Protein AF-A0A2H0ITF8-F1 (afdb_monomer)

Solvent-accessible surface area (backbone atoms only — not comparable to full-atom values): 18476 Å² total; per-residue (Å²): 101,76,47,74,65,62,54,53,54,30,69,31,82,33,34,41,36,38,34,39,18,43,10,31,40,48,72,53,53,37,56,72,47,50,77,82,50,82,51,51,63,44,43,68,68,46,53,51,13,50,51,37,30,47,65,75,41,54,87,63,28,49,32,39,38,41,34,36,27,57,51,22,27,71,83,28,43,71,56,54,46,50,55,35,43,50,51,54,48,55,35,62,78,68,67,53,82,50,55,75,45,30,33,33,46,36,72,36,65,74,48,34,57,71,51,46,50,57,35,43,78,36,51,41,38,36,36,38,33,61,40,45,51,45,62,75,53,19,29,70,40,44,14,30,72,85,69,44,66,40,43,69,54,25,50,52,20,52,52,53,47,66,77,44,91,72,90,46,40,36,37,38,34,37,42,35,26,62,92,39,50,78,58,35,58,62,35,49,52,51,39,48,77,72,44,52,76,41,88,44,39,44,82,40,82,41,66,49,71,76,64,79,17,96,36,36,90,76,61,55,56,47,54,70,69,59,53,49,49,56,49,36,69,73,50,75,69,54,80,72,78,74,63,56,59,68,28,59,38,21,30,78,37,31,38,26,39,41,29,87,23,42,26,25,37,46,90,70,49,70,88,40,70,74,32,55,26,33,35,56,38,79,81,22,49,72,53,64,43,62,48,48,49,46,63,33,32,44,22,75,78,72,70,35,62,67,30,24,53,37,29,78,82,47,48,64,59,56,51,55,45,61,74,67,76,61,87,56,97,51,80,67,37,56,48,52,51,60,39,41,71,56,49,67,65,64,78,75,115

Radius of gyration: 20.84 Å; Cα contacts (8 Å, |Δi|>4): 630; chains: 1; bounding box: 47×58×51 Å

Sequence (349 aa):
MVTNQQIAQSFSNENLELIILPTEKCNFRCTYCYEDFSIGKMKEPIIRATEYLLQNRLKSLKSLSISWFGGEPLLALDIVLRINNFINNEISKNNYEIDFKSSMTTNGYFLNLENAIKLFEANVKSYQISLDGDKDFHNKTRIKANGTGTFDRIWNNLIQIRESEMDIEILLRLHINEDNYESCFDFIKKLKSELLFDSRFKLLIKAIGKYGGKNDHLINPLSKEEEQELANYIFEHKVQDENQNICYASKPNSFVIRADGNINKCTVALNNPINNIGKLVGSGSMEINTDLAKLWSLGFFNNDKDYLECPMSKIPELVKKADSQQAFGSMAGSVVKSSFVLLSKFVLS

pLDDT: mean 88.22, std 16.94, range [28.38, 98.88]

Foldseek 3Di:
DDDPVNLVQLPDLQEFAEEEEQAQDAQWDFLQDARPRPTGGFDPLLLLLQLLLLLVRQQSHQEYEYEYDHRACLVVLVSLLVSLVSNVCSCVVVVGNHHYAYEYEHCQLNLAPVSVVSCVVSRHAEYEHEAAADQVRRLVGTPGPVSGGRRVSNVVRLQNVQPDPRRHAYEYEHEDFPVCLVRRLVRLVVCVVRPVVDVSYHYDYDWRANLNHPNSVVGHTDDPVSVVVVVCSNVVNDDDPPPLDQDQLQRLNYWYQYSHFFIASDPRPPVPPLRRQFGRHSSSDTPGNVLSSCLLNVCSVVVPSVSRNPSPVCSVVLLVVLVVPDDDPDPVNVSSVVVVVVVVVVVPD

Nearest PDB structures (foldseek):
  5why-assembly2_B  TM=7.252E-01  e=3.649E-16  Acetivibrio thermocellus ATCC 27405
  5why-assembly1_A  TM=7.497E-01  e=4.308E-15  Acetivibrio thermocellus ATCC 27405
  5wgg-assembly1_A  TM=7.388E-01  e=1.241E-14  Acetivibrio thermocellus ATCC 27405
  4k37-assembly2_B  TM=7.271E-01  e=6.004E-13  Clostridium perfringens ATCC 13124
  5c55-assembly1_A  TM=3.602E-01  e=2.866E-04  Corynebacterium glutamicum ATCC 13032

Secondary structure (DSSP, 8-state):
---HHHHHHHH-TTEEEEEE-SBS--SB--TT------S-BPPHHHHHHHHHHHHHHHTT-SEEEEEE-SS-GGGGHHHHHHHHHHHHHHHHHHT---EEEEEEEE-STT--HHHHHHHHHTTEEEEEEEE-SSHHHHHHHS-BTTS---HHHHHHHHHHHHTS----EEEEEEEE-TTTHHHHHHHHHHHHHHTTTSTTEEEEEEEPP--S-TTGGG--PPPHHHHHHHHHHHHTT-------PPPGGGSTTEEEE-TTSEEES-SS-TT-GGGEEEEE-TTS-EEE-HHHHHHHHTHHHHT-HHHHH-HHHHHHHHHHHHHTT----SHHHHHHHHHHHHHTTTS--

Structure (mmCIF, N/CA/C/O backbone):
data_AF-A0A2H0ITF8-F1
#
_entry.id   AF-A0A2H0ITF8-F1
#
loop_
_atom_site.group_PDB
_atom_site.id
_atom_site.type_symbol
_atom_site.label_atom_id
_atom_site.label_alt_id
_atom_site.label_comp_id
_atom_site.label_asym_id
_atom_site.label_entity_id
_atom_site.label_seq_id
_atom_site.pdbx_PDB_ins_code
_atom_site.Cartn_x
_atom_site.Cartn_y
_atom_site.Cartn_z
_atom_site.occupancy
_atom_site.B_iso_or_equiv
_atom_site.auth_seq_id
_atom_site.auth_comp_id
_atom_site.auth_asym_id
_atom_site.auth_atom_id
_atom_site.pdbx_PDB_model_num
ATOM 1 N N . MET A 1 1 ? 13.298 14.948 12.647 1.00 55.34 1 MET A N 1
ATOM 2 C CA . MET A 1 1 ? 13.708 15.812 11.504 1.00 55.34 1 MET A CA 1
ATOM 3 C C . MET A 1 1 ? 14.024 14.934 10.304 1.00 55.34 1 MET A C 1
ATOM 5 O O . MET A 1 1 ? 14.650 13.900 10.502 1.00 55.34 1 MET A O 1
ATOM 9 N N . VAL A 1 2 ? 13.647 15.351 9.090 1.00 68.50 2 VAL A N 1
ATOM 10 C CA . VAL A 1 2 ? 14.091 14.692 7.849 1.00 68.50 2 VAL A CA 1
ATOM 11 C C . VAL A 1 2 ? 15.618 14.752 7.753 1.00 68.50 2 VAL A C 1
ATOM 13 O O . VAL A 1 2 ? 16.202 15.826 7.891 1.00 68.50 2 VAL A O 1
ATOM 16 N N . THR A 1 3 ? 16.274 13.617 7.529 1.00 77.81 3 THR A N 1
ATOM 17 C CA . THR A 1 3 ? 17.740 13.548 7.466 1.00 77.81 3 THR A CA 1
ATOM 18 C C . THR A 1 3 ? 18.258 13.769 6.043 1.00 77.81 3 THR A C 1
ATOM 20 O O . THR A 1 3 ? 17.603 13.415 5.060 1.00 77.81 3 THR A O 1
ATOM 23 N N . ASN A 1 4 ? 19.489 14.279 5.909 1.00 79.69 4 ASN A N 1
ATOM 24 C CA . ASN A 1 4 ? 20.171 14.373 4.607 1.00 79.69 4 ASN A CA 1
ATOM 25 C C . ASN A 1 4 ? 20.251 13.011 3.895 1.00 79.69 4 ASN A C 1
ATOM 27 O O . ASN A 1 4 ? 20.208 12.944 2.669 1.00 79.69 4 ASN A O 1
ATOM 31 N N . GLN A 1 5 ? 20.321 11.922 4.665 1.00 81.94 5 GLN A N 1
ATOM 32 C CA . GLN A 1 5 ? 20.289 10.561 4.143 1.00 81.94 5 GLN A CA 1
ATOM 33 C C . GLN A 1 5 ? 18.936 10.224 3.500 1.00 81.94 5 GLN A C 1
ATOM 35 O O . GLN A 1 5 ? 18.919 9.720 2.379 1.00 81.94 5 GLN A O 1
ATOM 40 N N . GLN A 1 6 ? 17.812 10.537 4.157 1.00 79.25 6 GLN A N 1
ATOM 41 C CA . GLN A 1 6 ? 16.471 10.323 3.593 1.00 79.25 6 GLN A CA 1
ATOM 42 C C . GLN A 1 6 ? 16.252 11.144 2.315 1.00 79.25 6 GLN A C 1
ATOM 44 O O . GLN A 1 6 ? 15.658 10.652 1.350 1.00 79.25 6 GLN A O 1
ATOM 49 N N . ILE A 1 7 ? 16.771 12.376 2.279 1.00 82.69 7 ILE A N 1
ATOM 50 C CA . ILE A 1 7 ? 16.744 13.215 1.076 1.00 82.69 7 ILE A CA 1
ATOM 51 C C . ILE A 1 7 ? 17.539 12.542 -0.045 1.00 82.69 7 ILE A C 1
ATOM 53 O O . ILE A 1 7 ? 16.973 12.257 -1.096 1.00 82.69 7 ILE A O 1
ATOM 57 N N . ALA A 1 8 ? 18.814 12.212 0.181 1.00 84.75 8 ALA A N 1
ATOM 58 C CA . ALA A 1 8 ? 19.665 11.587 -0.833 1.00 84.75 8 ALA A CA 1
ATOM 59 C C . ALA A 1 8 ? 19.067 10.276 -1.379 1.00 84.75 8 ALA A C 1
ATOM 61 O O . ALA A 1 8 ? 19.053 10.050 -2.589 1.00 84.75 8 ALA A O 1
ATOM 62 N N . GLN A 1 9 ? 18.499 9.441 -0.505 1.00 86.50 9 GLN A N 1
ATOM 63 C CA . GLN A 1 9 ? 17.835 8.197 -0.901 1.00 86.50 9 GLN A CA 1
ATOM 64 C C . GLN A 1 9 ? 16.618 8.420 -1.808 1.00 86.50 9 GLN A C 1
ATOM 66 O O . GLN A 1 9 ? 16.386 7.588 -2.683 1.00 86.50 9 GLN A O 1
ATOM 71 N N . SER A 1 10 ? 15.884 9.526 -1.640 1.00 88.81 10 SER A N 1
ATOM 72 C CA . SER A 1 10 ? 14.697 9.872 -2.445 1.00 88.81 10 SER A CA 1
ATOM 73 C C . SER A 1 10 ? 15.038 10.300 -3.882 1.00 88.81 10 SER A C 1
ATOM 75 O O . SER A 1 10 ? 14.185 10.246 -4.767 1.00 88.81 10 SER A O 1
ATOM 77 N N . PHE A 1 11 ? 16.284 10.720 -4.127 1.00 88.94 11 PHE A N 1
ATOM 78 C CA . PHE A 1 11 ? 16.794 11.083 -5.457 1.00 88.94 11 PHE A CA 1
ATOM 79 C C . PHE A 1 11 ? 17.659 9.986 -6.093 1.00 88.94 11 PHE A C 1
ATOM 81 O O . PHE A 1 11 ? 18.033 10.105 -7.260 1.00 88.94 11 PHE A O 1
ATOM 88 N N . SER A 1 12 ? 17.993 8.923 -5.355 1.00 92.12 12 SER A N 1
ATOM 89 C CA . SER A 1 12 ? 18.836 7.849 -5.877 1.00 92.12 12 SER A CA 1
ATOM 90 C C . SER A 1 12 ? 18.105 7.035 -6.942 1.00 92.12 12 SER A C 1
ATOM 92 O O . SER A 1 12 ? 17.012 6.522 -6.705 1.00 92.12 12 SER A O 1
ATOM 94 N N . ASN A 1 13 ? 18.756 6.849 -8.092 1.00 92.81 13 ASN A N 1
ATOM 95 C CA . ASN A 1 13 ? 18.275 5.968 -9.157 1.00 92.81 13 ASN A CA 1
ATOM 96 C C . ASN A 1 13 ? 18.485 4.470 -8.845 1.00 92.81 13 ASN A C 1
ATOM 98 O O . ASN A 1 13 ? 17.966 3.613 -9.560 1.00 92.81 13 ASN A O 1
ATOM 102 N N . GLU A 1 14 ? 19.234 4.161 -7.781 1.00 96.44 14 GLU A N 1
ATOM 103 C CA . GLU A 1 14 ? 19.441 2.800 -7.268 1.00 96.44 14 GLU A CA 1
ATOM 104 C C . GLU A 1 14 ? 18.294 2.347 -6.344 1.00 96.44 14 GLU A C 1
ATOM 106 O O . GLU A 1 14 ? 18.243 1.183 -5.955 1.00 96.44 14 GLU A O 1
ATOM 111 N N . ASN A 1 15 ? 17.374 3.252 -5.993 1.00 96.94 15 ASN A N 1
ATOM 112 C CA . ASN A 1 15 ? 16.204 2.969 -5.168 1.00 96.94 15 ASN A CA 1
ATOM 113 C C . ASN A 1 15 ? 14.940 3.222 -5.986 1.00 96.94 15 ASN A C 1
ATOM 115 O O . ASN A 1 15 ? 14.814 4.273 -6.619 1.00 96.94 15 ASN A O 1
ATOM 119 N N . LEU A 1 16 ? 13.992 2.291 -5.946 1.00 98.06 16 LEU A N 1
ATOM 120 C CA . LEU A 1 16 ? 12.702 2.444 -6.610 1.00 98.06 16 LEU A CA 1
ATOM 121 C C . LEU A 1 16 ? 11.570 2.031 -5.670 1.00 98.06 16 LEU A C 1
ATOM 123 O O . LEU A 1 16 ? 11.558 0.916 -5.152 1.00 98.06 16 LEU A O 1
ATOM 127 N N . GLU A 1 17 ? 10.603 2.925 -5.485 1.00 98.31 17 GLU A N 1
ATOM 128 C CA . GLU A 1 17 ? 9.354 2.638 -4.782 1.00 98.31 17 GLU A CA 1
ATOM 129 C C . GLU A 1 17 ? 8.213 2.621 -5.807 1.00 98.31 17 GLU A C 1
ATOM 131 O O . GLU A 1 17 ? 7.986 3.606 -6.510 1.00 98.31 17 GLU A O 1
ATOM 136 N N . LEU A 1 18 ? 7.483 1.512 -5.911 1.00 98.75 18 LEU A N 1
ATOM 137 C CA . LEU A 1 18 ? 6.282 1.425 -6.738 1.00 98.75 18 LEU A CA 1
ATOM 138 C C . LEU A 1 18 ? 5.085 1.074 -5.869 1.00 98.75 18 LEU A C 1
ATOM 140 O O . LEU A 1 18 ? 5.089 0.077 -5.152 1.00 98.75 18 LEU A O 1
ATOM 144 N N . ILE A 1 19 ? 4.027 1.861 -5.989 1.00 98.88 19 ILE A N 1
ATOM 145 C CA . ILE A 1 19 ? 2.703 1.508 -5.502 1.00 98.88 19 ILE A CA 1
ATOM 146 C C . ILE A 1 19 ? 1.907 1.005 -6.700 1.00 98.88 19 ILE A C 1
ATOM 148 O O . ILE A 1 19 ? 1.674 1.754 -7.644 1.00 98.88 19 ILE A O 1
ATOM 152 N N . ILE A 1 20 ? 1.494 -0.255 -6.694 1.00 98.88 20 ILE A N 1
ATOM 153 C CA . ILE A 1 20 ? 0.811 -0.865 -7.839 1.00 98.88 20 ILE A CA 1
ATOM 154 C C . ILE A 1 20 ? -0.644 -1.127 -7.464 1.00 98.88 20 ILE A C 1
ATOM 156 O O . ILE A 1 20 ? -0.926 -1.730 -6.427 1.00 98.88 20 ILE A O 1
ATOM 160 N N . LEU A 1 21 ? -1.566 -0.674 -8.317 1.00 98.69 21 LEU A N 1
ATOM 161 C CA . LEU A 1 21 ? -3.001 -0.917 -8.190 1.00 98.69 21 LEU A CA 1
ATOM 162 C C . LEU A 1 21 ? -3.367 -2.050 -9.164 1.00 98.69 21 LEU A C 1
ATOM 164 O O . LEU A 1 21 ? -3.660 -1.780 -10.329 1.00 98.69 21 LEU A O 1
ATOM 168 N N . PRO A 1 22 ? -3.346 -3.331 -8.742 1.00 98.69 22 PRO A N 1
ATOM 169 C CA . PRO A 1 22 ? -3.692 -4.450 -9.620 1.00 98.69 22 PRO A CA 1
ATOM 170 C C . PRO A 1 22 ? -5.186 -4.436 -9.980 1.00 98.69 22 PRO A C 1
ATOM 172 O O . PRO A 1 22 ? -5.613 -5.057 -10.953 1.00 98.69 22 PRO A O 1
ATOM 175 N N . THR A 1 23 ? -5.993 -3.714 -9.204 1.00 98.50 23 THR A N 1
ATOM 176 C CA . THR A 1 23 ? -7.391 -3.406 -9.478 1.00 98.50 23 THR A CA 1
ATOM 177 C C . THR A 1 23 ? -7.796 -2.150 -8.718 1.00 98.50 23 THR A C 1
ATOM 179 O O . THR A 1 23 ? -7.349 -1.919 -7.597 1.00 98.50 23 THR A O 1
ATOM 182 N N . GLU A 1 24 ? -8.692 -1.367 -9.307 1.00 97.56 24 GLU A N 1
ATOM 183 C CA . GLU A 1 24 ? -9.346 -0.234 -8.637 1.00 97.56 24 GLU A CA 1
ATOM 184 C C . GLU A 1 24 ? -10.804 -0.562 -8.272 1.00 97.56 24 GLU A C 1
ATOM 186 O O . GLU A 1 24 ? -11.588 0.296 -7.883 1.00 97.56 24 GLU A O 1
ATOM 191 N N . LYS A 1 25 ? -11.189 -1.843 -8.363 1.00 97.31 25 LYS A N 1
ATOM 192 C CA . LYS A 1 25 ? -12.438 -2.363 -7.792 1.00 97.31 25 LYS A CA 1
ATOM 193 C C . LYS A 1 25 ? -12.227 -2.789 -6.344 1.00 97.31 25 LYS A C 1
ATOM 195 O O . LYS A 1 25 ? -11.193 -3.356 -6.009 1.00 97.31 25 LYS A O 1
ATOM 200 N N . CYS A 1 26 ? -13.262 -2.605 -5.527 1.00 97.12 26 CYS A N 1
ATOM 201 C CA . CYS A 1 26 ? -13.321 -3.067 -4.143 1.00 97.12 26 CYS A CA 1
ATOM 202 C C . CYS A 1 26 ? -14.617 -3.851 -3.880 1.00 97.12 26 CYS A C 1
ATOM 204 O O . CYS A 1 26 ? -15.678 -3.543 -4.440 1.00 97.12 26 CYS A O 1
ATOM 206 N N . ASN A 1 27 ? -14.549 -4.843 -2.990 1.00 96.19 27 ASN A N 1
ATOM 207 C CA . ASN A 1 27 ? -15.707 -5.569 -2.461 1.00 96.19 27 ASN A CA 1
ATOM 208 C C . ASN A 1 27 ? -16.465 -4.766 -1.387 1.00 96.19 27 ASN A C 1
ATOM 210 O O . ASN A 1 27 ? -17.596 -5.125 -1.046 1.00 96.19 27 ASN A O 1
ATOM 214 N N . PHE A 1 28 ? -15.867 -3.694 -0.860 1.00 96.62 28 PHE A N 1
ATOM 215 C CA . PHE A 1 28 ? -16.469 -2.805 0.134 1.00 96.62 28 PHE A CA 1
ATOM 216 C C . PHE A 1 28 ? -17.045 -1.538 -0.507 1.00 96.62 28 PHE A C 1
ATOM 218 O O . PHE A 1 28 ? -16.716 -1.174 -1.637 1.00 96.62 28 PHE A O 1
ATOM 225 N N . ARG A 1 29 ? -17.931 -0.864 0.224 1.00 94.69 29 ARG A N 1
ATOM 226 C CA . ARG A 1 29 ? -18.454 0.476 -0.060 1.00 94.69 29 ARG A CA 1
ATOM 227 C C . ARG A 1 29 ? -18.373 1.304 1.216 1.00 94.69 29 ARG A C 1
ATOM 229 O O . ARG A 1 29 ? -19.400 1.716 1.748 1.00 94.69 29 ARG A O 1
ATOM 236 N N . CYS A 1 30 ? -17.149 1.483 1.723 1.00 94.44 30 CYS A N 1
ATOM 237 C CA . CYS A 1 30 ? -16.952 2.201 2.975 1.00 94.44 30 CYS A CA 1
ATOM 238 C C . CYS A 1 30 ? -17.551 3.608 2.889 1.00 94.44 30 CYS A C 1
ATOM 240 O O . CYS A 1 30 ? -17.449 4.265 1.849 1.00 94.44 30 CYS A O 1
ATOM 242 N N . THR A 1 31 ? -18.159 4.070 3.976 1.00 92.19 31 THR A N 1
ATOM 243 C CA . THR A 1 31 ? -18.918 5.324 3.998 1.00 92.19 31 THR A CA 1
ATOM 244 C C . THR A 1 31 ? -18.045 6.537 3.703 1.00 92.19 31 THR A C 1
ATOM 246 O O . THR A 1 31 ? -18.534 7.451 3.059 1.00 92.19 31 THR A O 1
ATOM 249 N N . TYR A 1 32 ? -16.763 6.515 4.067 1.00 90.31 32 TYR A N 1
ATOM 250 C CA . TYR A 1 32 ? -15.781 7.585 3.832 1.00 90.31 32 TYR A CA 1
ATOM 251 C C . TYR A 1 32 ? -14.822 7.315 2.657 1.00 90.31 32 TYR A C 1
ATOM 253 O O . TYR A 1 32 ? -13.803 7.989 2.516 1.00 90.31 32 TYR A O 1
ATOM 261 N N . CYS A 1 33 ? -15.066 6.289 1.834 1.00 91.12 33 CYS A N 1
ATOM 262 C CA . CYS A 1 33 ? -14.151 5.966 0.738 1.00 91.12 33 CYS A CA 1
ATOM 263 C C . CYS A 1 33 ? -14.152 7.076 -0.328 1.00 91.12 33 CYS A C 1
ATOM 265 O O . CYS A 1 33 ? -15.217 7.516 -0.767 1.00 91.12 33 CYS A O 1
ATOM 267 N N . TYR A 1 34 ? -12.960 7.494 -0.759 1.00 89.75 34 TYR A N 1
ATOM 268 C CA . TYR A 1 34 ? -12.783 8.493 -1.817 1.00 89.75 34 TYR A CA 1
ATOM 269 C C . TYR A 1 34 ? -12.686 7.881 -3.222 1.00 89.75 34 TYR A C 1
ATOM 271 O O . TYR A 1 34 ? -12.828 8.598 -4.208 1.00 89.75 34 TYR A O 1
ATOM 279 N N . GLU A 1 35 ? -12.450 6.572 -3.338 1.00 89.94 35 GLU A N 1
ATOM 280 C CA . GLU A 1 35 ? -12.367 5.898 -4.634 1.00 89.94 35 GLU A CA 1
ATOM 281 C C . GLU A 1 35 ? -13.754 5.773 -5.282 1.00 89.94 35 GLU A C 1
ATOM 283 O O . GLU A 1 35 ? -14.740 5.409 -4.637 1.00 89.94 35 GLU A O 1
ATOM 288 N N . ASP A 1 36 ? -13.829 6.045 -6.585 1.00 88.25 36 ASP A N 1
ATOM 289 C CA . ASP A 1 36 ? -15.068 5.934 -7.369 1.00 88.25 36 ASP A CA 1
ATOM 290 C C . ASP A 1 36 ? -15.269 4.549 -8.005 1.00 88.25 36 ASP A C 1
ATOM 292 O O . ASP A 1 36 ? -16.339 4.246 -8.541 1.00 88.25 36 ASP A O 1
ATOM 296 N N . PHE A 1 37 ? -14.252 3.688 -7.916 1.00 91.00 37 PHE A N 1
ATOM 297 C CA . PHE A 1 37 ? -14.214 2.348 -8.494 1.00 91.00 37 PHE A CA 1
ATOM 298 C C . PHE A 1 37 ? -14.480 2.321 -10.005 1.00 91.00 37 PHE A C 1
ATOM 300 O O . PHE A 1 37 ? -15.014 1.332 -10.516 1.00 91.00 37 PHE A O 1
ATOM 307 N N . SER A 1 38 ? -14.164 3.392 -10.735 1.00 91.06 38 SER A N 1
ATOM 308 C CA . SER A 1 38 ? -14.391 3.496 -12.182 1.00 91.06 38 SER A CA 1
ATOM 309 C C . SER A 1 38 ? -13.484 2.548 -12.971 1.00 91.06 38 SER A C 1
ATOM 311 O O . SER A 1 38 ? -13.950 1.847 -13.876 1.00 91.06 38 SER A O 1
ATOM 313 N N . ILE A 1 39 ? -12.218 2.439 -12.568 1.00 94.31 39 ILE A N 1
ATOM 314 C CA . ILE A 1 39 ? -11.221 1.588 -13.216 1.00 94.31 39 ILE A CA 1
ATOM 315 C C . ILE A 1 39 ? -11.339 0.135 -12.729 1.00 94.31 39 ILE A C 1
ATOM 317 O O . ILE A 1 39 ? -11.713 -0.173 -11.596 1.00 94.31 39 ILE A O 1
ATOM 321 N N . GLY A 1 40 ? -11.117 -0.794 -13.658 1.00 96.50 40 GLY A N 1
ATOM 322 C CA . GLY A 1 40 ? -11.224 -2.230 -13.429 1.00 96.50 40 GLY A CA 1
ATOM 323 C C . GLY A 1 40 ? -9.949 -2.875 -12.889 1.00 96.50 40 GLY A C 1
ATOM 324 O O . GLY A 1 40 ? -9.064 -2.231 -12.332 1.00 96.50 40 GLY A O 1
ATOM 325 N N . LYS A 1 41 ? -9.872 -4.188 -13.104 1.00 98.19 41 LYS A N 1
ATOM 326 C CA . LYS A 1 41 ? -8.661 -4.985 -12.919 1.00 98.19 41 LYS A CA 1
ATOM 327 C C . LYS A 1 41 ? -7.645 -4.666 -14.020 1.00 98.19 41 LYS A C 1
ATOM 329 O O . LYS A 1 41 ? -8.032 -4.451 -15.173 1.00 98.19 41 LYS A O 1
ATOM 334 N N . MET A 1 42 ? -6.364 -4.662 -13.663 1.00 98.50 42 MET A N 1
ATOM 335 C CA . MET A 1 42 ? -5.261 -4.449 -14.593 1.00 98.50 42 MET A CA 1
ATOM 336 C C . MET A 1 42 ? -5.291 -5.496 -15.716 1.00 98.50 42 MET A C 1
ATOM 338 O O . MET A 1 42 ? -5.509 -6.685 -15.478 1.00 98.50 42 MET A O 1
ATOM 342 N N . LYS A 1 43 ? -5.120 -5.041 -16.962 1.00 98.44 43 LYS A N 1
ATOM 343 C CA . LYS A 1 43 ? -5.181 -5.894 -18.162 1.00 98.44 43 LYS A CA 1
ATOM 344 C C . LYS A 1 43 ? -3.802 -6.435 -18.533 1.00 98.44 43 LYS A C 1
ATOM 346 O O . LYS A 1 43 ? -2.795 -5.782 -18.278 1.00 98.44 43 LYS A O 1
ATOM 351 N N . GLU A 1 44 ? -3.773 -7.567 -19.239 1.00 98.31 44 GLU A N 1
ATOM 352 C CA . GLU A 1 44 ? -2.541 -8.263 -19.653 1.00 98.31 44 GLU A CA 1
ATOM 353 C C . GLU A 1 44 ? -1.449 -7.356 -20.260 1.00 98.31 44 GLU A C 1
ATOM 355 O O . GLU A 1 44 ? -0.299 -7.485 -19.842 1.00 98.31 44 GLU A O 1
ATOM 360 N N . PRO A 1 45 ? -1.743 -6.399 -21.168 1.00 98.56 45 PRO A N 1
ATOM 361 C CA . PRO A 1 45 ? -0.703 -5.514 -21.698 1.00 98.56 45 PRO A CA 1
ATOM 362 C C . PRO A 1 45 ? -0.015 -4.657 -20.625 1.00 98.56 45 PRO A C 1
ATOM 364 O O . PRO A 1 45 ? 1.182 -4.411 -20.720 1.00 98.56 45 PRO A O 1
ATOM 367 N N . ILE A 1 46 ? -0.754 -4.227 -19.596 1.00 98.69 46 ILE A N 1
ATOM 368 C CA . ILE A 1 46 ? -0.226 -3.410 -18.493 1.00 98.69 46 ILE A CA 1
ATOM 369 C C . ILE A 1 46 ? 0.565 -4.274 -17.507 1.00 98.69 46 ILE A C 1
ATOM 371 O O . ILE A 1 46 ? 1.617 -3.846 -17.034 1.00 98.69 46 ILE A O 1
ATOM 375 N N . ILE A 1 47 ? 0.115 -5.512 -17.261 1.00 98.81 47 ILE A N 1
ATOM 376 C CA . ILE A 1 47 ? 0.860 -6.488 -16.449 1.00 98.81 47 ILE A CA 1
ATOM 377 C C . ILE A 1 47 ? 2.231 -6.739 -17.090 1.00 98.81 47 ILE A C 1
ATOM 379 O O . ILE A 1 47 ? 3.252 -6.559 -16.433 1.00 98.81 47 ILE A O 1
ATOM 383 N N . ARG A 1 48 ? 2.269 -7.042 -18.396 1.00 98.75 48 ARG A N 1
ATOM 384 C CA . ARG A 1 48 ? 3.529 -7.253 -19.131 1.00 98.75 48 ARG A CA 1
ATOM 385 C C . ARG A 1 48 ? 4.418 -6.019 -19.158 1.00 98.75 48 ARG A C 1
ATOM 387 O O . ARG A 1 48 ? 5.625 -6.131 -18.985 1.00 98.75 48 ARG A O 1
ATOM 394 N N . ALA A 1 49 ? 3.836 -4.838 -19.355 1.00 98.81 49 ALA A N 1
ATOM 395 C CA . ALA A 1 49 ? 4.597 -3.597 -19.304 1.00 98.81 49 ALA A CA 1
ATOM 396 C C . ALA A 1 49 ? 5.225 -3.377 -17.915 1.00 98.81 49 ALA A C 1
ATOM 398 O O . ALA A 1 49 ? 6.361 -2.919 -17.817 1.00 98.81 49 ALA A O 1
ATOM 399 N N . THR A 1 50 ? 4.523 -3.759 -16.844 1.00 98.81 50 THR A N 1
ATOM 400 C CA . THR A 1 50 ? 5.052 -3.715 -15.471 1.00 98.81 50 THR A CA 1
ATOM 401 C C . THR A 1 50 ? 6.198 -4.709 -15.285 1.00 98.81 50 THR A C 1
ATOM 403 O O . THR A 1 50 ? 7.241 -4.341 -14.748 1.00 98.81 50 THR A O 1
ATOM 406 N N . GLU A 1 51 ? 6.049 -5.940 -15.782 1.00 98.81 51 GLU A N 1
ATOM 407 C CA . GLU A 1 51 ? 7.115 -6.953 -15.784 1.00 98.81 51 GLU A CA 1
ATOM 408 C C . GLU A 1 51 ? 8.364 -6.443 -16.529 1.00 98.81 51 GLU A C 1
ATOM 410 O O . GLU A 1 51 ? 9.467 -6.502 -15.989 1.00 98.81 51 GLU A O 1
ATOM 415 N N . TYR A 1 52 ? 8.209 -5.843 -17.715 1.00 98.69 52 TYR A N 1
ATOM 416 C CA . TYR A 1 52 ? 9.335 -5.274 -18.466 1.00 98.69 52 TYR A CA 1
ATOM 417 C C . TYR A 1 52 ? 9.986 -4.075 -17.777 1.00 98.69 52 TYR A C 1
ATOM 419 O O . TYR A 1 52 ? 11.211 -3.954 -17.801 1.00 98.69 52 TYR A O 1
ATOM 427 N N . LEU A 1 53 ? 9.208 -3.202 -17.127 1.00 98.69 53 LEU A N 1
ATOM 428 C CA . LEU A 1 53 ? 9.766 -2.119 -16.313 1.00 98.69 53 LEU A CA 1
ATOM 429 C C . LEU A 1 53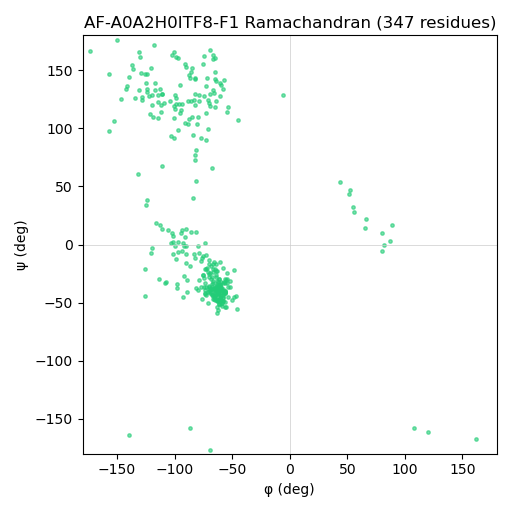 ? 10.696 -2.687 -15.239 1.00 98.69 53 LEU A C 1
ATOM 431 O O . LEU A 1 53 ? 11.830 -2.231 -15.095 1.00 98.69 53 LEU A O 1
ATOM 435 N N . LEU A 1 54 ? 10.220 -3.693 -14.505 1.00 98.44 54 LEU A N 1
ATOM 436 C CA . LEU A 1 54 ? 10.981 -4.339 -13.442 1.00 98.44 54 LEU A CA 1
ATOM 437 C C . LEU A 1 54 ? 12.226 -5.024 -14.012 1.00 98.44 54 LEU A C 1
ATOM 439 O O . LEU A 1 54 ? 13.328 -4.754 -13.542 1.00 98.44 54 LEU A O 1
ATOM 443 N N . GLN A 1 55 ? 12.085 -5.800 -15.088 1.00 97.88 55 GLN A N 1
ATOM 444 C CA . GLN A 1 55 ? 13.203 -6.455 -15.772 1.00 97.88 55 GLN A CA 1
ATOM 445 C C . GLN A 1 55 ? 14.314 -5.469 -16.160 1.00 97.88 55 GLN A C 1
ATOM 447 O O . GLN A 1 55 ? 15.492 -5.719 -15.910 1.00 97.88 55 GLN A O 1
ATOM 452 N N . ASN A 1 56 ? 13.938 -4.321 -16.727 1.00 97.00 56 ASN A N 1
ATOM 453 C CA . ASN A 1 56 ? 14.878 -3.294 -17.173 1.00 97.00 56 ASN A CA 1
ATOM 454 C C . ASN A 1 56 ? 15.577 -2.577 -16.010 1.00 97.00 56 ASN A C 1
ATOM 456 O O . ASN A 1 56 ? 16.660 -2.019 -16.192 1.00 97.00 56 ASN A O 1
ATOM 460 N N . ARG A 1 57 ? 14.959 -2.544 -14.823 1.00 97.31 57 ARG A N 1
ATOM 461 C CA . ARG A 1 57 ? 15.462 -1.788 -13.670 1.00 97.31 57 ARG A CA 1
ATOM 462 C C . ARG A 1 57 ? 16.239 -2.635 -12.677 1.00 97.31 57 ARG A C 1
ATOM 464 O O . ARG A 1 57 ? 17.239 -2.131 -12.170 1.00 97.31 57 ARG A O 1
ATOM 471 N N . LEU A 1 58 ? 15.838 -3.884 -12.436 1.00 97.81 58 LEU A N 1
ATOM 472 C CA . LEU A 1 58 ? 16.362 -4.732 -11.357 1.00 97.81 58 LEU A CA 1
ATOM 473 C C . LEU A 1 58 ? 17.895 -4.766 -11.282 1.00 97.81 58 LEU A C 1
ATOM 475 O O . LEU A 1 58 ? 18.441 -4.549 -10.208 1.00 97.81 58 LEU A O 1
ATOM 479 N N . LYS A 1 59 ? 18.595 -4.910 -12.417 1.00 96.56 59 LYS A N 1
ATOM 480 C CA . LYS A 1 59 ? 20.072 -4.929 -12.469 1.00 96.56 59 LYS A CA 1
ATOM 481 C C . LYS A 1 59 ? 20.740 -3.685 -11.855 1.00 96.56 59 LYS A C 1
ATOM 483 O O . LYS A 1 59 ? 21.878 -3.756 -11.409 1.00 96.56 59 LYS A O 1
ATOM 488 N N . SER A 1 60 ? 20.070 -2.534 -11.909 1.00 96.44 60 SER A N 1
ATOM 489 C CA . SER A 1 60 ? 20.598 -1.234 -11.464 1.00 96.44 60 SER A CA 1
ATOM 490 C C . SER A 1 60 ? 20.172 -0.842 -10.048 1.00 96.44 60 SER A C 1
ATOM 492 O O . SER A 1 60 ? 20.616 0.188 -9.544 1.00 96.44 60 SER A O 1
ATOM 494 N N . LEU A 1 61 ? 19.285 -1.620 -9.423 1.00 98.12 61 LEU A N 1
ATOM 495 C CA . LEU A 1 61 ? 18.702 -1.284 -8.131 1.00 98.12 61 LEU A CA 1
ATOM 496 C C . LEU A 1 61 ? 19.468 -1.953 -6.989 1.00 98.12 61 LEU A C 1
ATOM 498 O O . LEU A 1 61 ? 19.777 -3.137 -7.047 1.00 98.12 61 LEU A O 1
ATOM 502 N N . LYS A 1 62 ? 19.690 -1.191 -5.919 1.00 97.56 62 LYS A N 1
ATOM 503 C CA . LYS A 1 62 ? 20.083 -1.701 -4.600 1.00 97.56 62 LYS A CA 1
ATOM 504 C C . LYS A 1 62 ? 18.871 -1.963 -3.716 1.00 97.56 62 LYS A C 1
ATOM 506 O O . LYS A 1 62 ? 18.929 -2.823 -2.844 1.00 97.56 62 LYS A O 1
ATOM 511 N N . SER A 1 63 ? 17.772 -1.240 -3.938 1.00 97.94 63 SER A N 1
ATOM 512 C CA . SER A 1 63 ? 16.522 -1.439 -3.209 1.00 97.94 63 SER A CA 1
ATOM 513 C C . SER A 1 63 ? 15.308 -1.287 -4.120 1.00 97.94 63 SER A C 1
ATOM 515 O O . SER A 1 63 ? 15.220 -0.354 -4.926 1.00 97.94 63 SER A O 1
ATOM 517 N N . LEU A 1 64 ? 14.359 -2.208 -3.964 1.00 98.62 64 LEU A N 1
ATOM 518 C CA . LEU A 1 64 ? 13.047 -2.172 -4.595 1.00 98.62 64 LEU A CA 1
ATOM 519 C C . LEU A 1 64 ? 11.973 -2.363 -3.526 1.00 98.62 64 LEU A C 1
ATOM 521 O O . LEU A 1 64 ? 11.956 -3.373 -2.826 1.00 98.62 64 LEU A O 1
ATOM 525 N N . SER A 1 65 ? 11.040 -1.419 -3.453 1.00 98.50 65 SER A N 1
ATOM 526 C CA . SER A 1 65 ? 9.840 -1.537 -2.629 1.00 98.50 65 SER A CA 1
ATOM 527 C C . SER A 1 65 ? 8.604 -1.591 -3.517 1.00 98.50 65 SER A C 1
ATOM 529 O O . SER A 1 65 ? 8.373 -0.676 -4.309 1.00 98.50 65 SER A O 1
ATOM 531 N N . ILE A 1 66 ? 7.810 -2.655 -3.384 1.00 98.81 66 ILE A N 1
ATOM 532 C CA . ILE A 1 66 ? 6.504 -2.790 -4.037 1.00 98.81 66 ILE A CA 1
ATOM 533 C C . ILE A 1 66 ? 5.401 -2.738 -2.984 1.00 98.81 66 ILE A C 1
ATOM 535 O O . ILE A 1 66 ? 5.318 -3.611 -2.122 1.00 98.81 66 ILE A O 1
ATOM 539 N N . SER A 1 67 ? 4.509 -1.762 -3.094 1.00 98.75 67 SER A N 1
ATOM 540 C CA . SER A 1 67 ? 3.340 -1.621 -2.229 1.00 98.75 67 SER A CA 1
ATOM 541 C C . SER A 1 67 ? 2.062 -1.867 -3.023 1.00 98.75 67 SER A C 1
ATOM 543 O O . SER A 1 67 ? 1.700 -1.100 -3.913 1.00 98.75 67 SER A O 1
ATOM 545 N N . TRP A 1 68 ? 1.350 -2.936 -2.697 1.00 98.88 68 TRP A N 1
ATOM 546 C CA . TRP A 1 68 ? 0.074 -3.275 -3.315 1.00 98.88 68 TRP A CA 1
ATOM 547 C C . TRP A 1 68 ? -1.048 -2.419 -2.718 1.00 98.88 68 TRP A C 1
ATOM 549 O O . TRP A 1 68 ? -1.243 -2.399 -1.500 1.00 98.88 68 TRP A O 1
ATOM 559 N N . PHE A 1 69 ? -1.770 -1.694 -3.573 1.00 98.44 69 PHE A N 1
ATOM 560 C CA . PHE A 1 69 ? -2.841 -0.767 -3.187 1.00 98.44 69 PHE A CA 1
ATOM 561 C C . PHE A 1 69 ? -4.030 -0.866 -4.162 1.00 98.44 69 PHE A C 1
ATOM 563 O O . PHE A 1 69 ? -4.143 -1.822 -4.925 1.00 98.44 69 PHE A O 1
ATOM 570 N N . GLY A 1 70 ? -4.917 0.125 -4.144 1.00 96.12 70 GLY A N 1
ATOM 571 C CA . GLY A 1 70 ? -6.102 0.248 -4.990 1.00 96.12 70 GLY A CA 1
ATOM 572 C C . GLY A 1 70 ? -7.356 -0.002 -4.174 1.00 96.12 70 GLY A C 1
ATOM 573 O O . GLY A 1 70 ? -7.311 0.068 -2.948 1.00 96.12 70 GLY A O 1
ATOM 574 N N . GLY A 1 71 ? -8.442 -0.365 -4.852 1.00 96.25 71 GLY A N 1
ATOM 575 C CA . GLY A 1 71 ? -9.709 -0.613 -4.174 1.00 96.25 71 GLY A CA 1
ATOM 576 C C . GLY A 1 71 ? -9.613 -1.795 -3.203 1.00 96.25 71 GLY A C 1
ATOM 577 O O . GLY A 1 71 ? -9.875 -1.662 -2.011 1.00 96.25 71 GLY A O 1
ATOM 578 N N . GLU A 1 72 ? -9.258 -2.977 -3.709 1.00 98.12 72 GLU A N 1
ATOM 579 C CA . GLU A 1 72 ? -8.860 -4.124 -2.887 1.00 98.12 72 GLU A CA 1
ATOM 580 C C . GLU A 1 72 ? -7.900 -5.027 -3.679 1.00 98.12 72 GLU A C 1
ATOM 582 O O . GLU A 1 72 ? -8.354 -5.752 -4.573 1.00 98.12 72 GLU A O 1
ATOM 587 N N . PRO A 1 73 ? -6.590 -5.032 -3.370 1.00 98.50 73 PRO A N 1
ATOM 588 C CA . PRO A 1 73 ? -5.610 -5.795 -4.140 1.00 98.50 73 PRO A CA 1
ATOM 589 C C . PRO A 1 73 ? -5.868 -7.307 -4.128 1.00 98.50 73 PRO A C 1
ATOM 591 O O . PRO A 1 73 ? -5.592 -7.970 -5.129 1.00 98.50 73 PRO A O 1
ATOM 594 N N . LEU A 1 74 ? -6.471 -7.868 -3.071 1.00 98.62 74 LEU A N 1
ATOM 595 C CA . LEU A 1 74 ? -6.769 -9.304 -3.002 1.00 98.62 74 LEU A CA 1
ATOM 596 C C . LEU A 1 74 ? -7.880 -9.759 -3.961 1.00 98.62 74 LEU A C 1
ATOM 598 O O . LEU A 1 74 ? -7.997 -10.955 -4.221 1.00 98.62 74 LEU A O 1
ATOM 602 N N . LEU A 1 75 ? -8.657 -8.842 -4.555 1.00 98.31 75 LEU A N 1
ATOM 603 C CA . LEU A 1 75 ? -9.550 -9.180 -5.675 1.00 98.31 75 LEU A CA 1
ATOM 604 C C . LEU A 1 75 ? -8.786 -9.503 -6.970 1.00 98.31 75 LEU A C 1
ATOM 606 O O . LEU A 1 75 ? -9.354 -10.083 -7.895 1.00 98.31 75 LEU A O 1
ATOM 610 N N . ALA A 1 76 ? -7.513 -9.122 -7.042 1.00 98.62 76 ALA A N 1
ATOM 611 C CA . ALA A 1 76 ? -6.604 -9.397 -8.147 1.00 98.62 76 ALA A CA 1
ATOM 612 C C . ALA A 1 76 ? -5.339 -10.121 -7.649 1.00 98.62 76 ALA A C 1
ATOM 614 O O . ALA A 1 76 ? -4.234 -9.848 -8.122 1.00 98.62 76 ALA A O 1
ATOM 615 N N . LEU A 1 77 ? -5.507 -11.045 -6.691 1.00 98.81 77 LEU A N 1
ATOM 616 C CA . LEU A 1 77 ? -4.419 -11.821 -6.084 1.00 98.81 77 LEU A CA 1
ATOM 617 C C . LEU A 1 77 ? -3.528 -12.513 -7.128 1.00 98.81 77 LEU A C 1
ATOM 619 O O . LEU A 1 77 ? -2.316 -12.565 -6.963 1.00 98.81 77 LEU A O 1
ATOM 623 N N . ASP A 1 78 ? -4.102 -12.991 -8.229 1.00 98.75 78 ASP A N 1
ATOM 624 C CA . ASP A 1 78 ? -3.358 -13.587 -9.342 1.00 98.75 78 ASP A CA 1
ATOM 625 C C . ASP A 1 78 ? -2.316 -12.633 -9.951 1.00 98.75 78 ASP A C 1
ATOM 627 O O . ASP A 1 78 ? -1.211 -13.062 -10.277 1.00 98.75 78 ASP A O 1
ATOM 631 N N . ILE A 1 79 ? -2.630 -11.338 -10.054 1.00 98.88 79 ILE A N 1
ATOM 632 C CA . ILE A 1 79 ? -1.710 -10.315 -10.573 1.00 98.88 79 ILE A CA 1
ATOM 633 C C . ILE A 1 79 ? -0.607 -10.021 -9.555 1.00 98.88 79 ILE A C 1
ATOM 635 O O . ILE A 1 79 ? 0.562 -9.944 -9.932 1.00 98.88 79 ILE A O 1
ATOM 639 N N . VAL A 1 80 ? -0.977 -9.901 -8.275 1.00 98.88 80 VAL A N 1
ATOM 640 C CA . VAL A 1 80 ? -0.031 -9.700 -7.166 1.00 98.88 80 VAL A CA 1
ATOM 641 C C . VAL A 1 80 ? 1.009 -10.821 -7.156 1.00 98.88 80 VAL A C 1
ATOM 643 O O . VAL A 1 80 ? 2.207 -10.554 -7.232 1.00 98.88 80 VAL A O 1
ATOM 646 N N . LEU A 1 81 ? 0.553 -12.079 -7.140 1.00 98.88 81 LEU A N 1
ATOM 647 C CA . LEU A 1 81 ? 1.430 -13.250 -7.125 1.00 98.88 81 LEU A CA 1
ATOM 648 C C . LEU A 1 81 ? 2.291 -13.325 -8.388 1.00 98.88 81 LEU A C 1
ATOM 650 O O . LEU A 1 81 ? 3.485 -13.594 -8.291 1.00 98.88 81 LEU A O 1
ATOM 654 N N . ARG A 1 82 ? 1.721 -13.058 -9.569 1.00 98.75 82 ARG A N 1
ATOM 655 C CA . ARG A 1 82 ? 2.463 -13.089 -10.836 1.00 98.75 82 ARG A CA 1
ATOM 656 C C . ARG A 1 82 ? 3.640 -12.118 -10.836 1.00 98.75 82 ARG A C 1
ATOM 658 O O . ARG A 1 82 ? 4.758 -12.536 -11.121 1.00 98.75 82 ARG A O 1
ATOM 665 N N . ILE A 1 83 ? 3.397 -10.849 -10.513 1.00 98.88 83 ILE A N 1
ATOM 666 C CA . ILE A 1 83 ? 4.436 -9.813 -10.566 1.00 98.88 83 ILE A CA 1
ATOM 667 C C . ILE A 1 83 ? 5.503 -10.065 -9.494 1.00 98.88 83 ILE A C 1
ATOM 669 O O . ILE A 1 83 ? 6.692 -9.990 -9.793 1.00 98.88 83 ILE A O 1
ATOM 673 N N . ASN A 1 84 ? 5.112 -10.424 -8.269 1.00 98.75 84 ASN A N 1
ATOM 674 C CA . ASN A 1 84 ? 6.082 -10.736 -7.220 1.00 98.75 84 ASN A CA 1
ATOM 675 C C . ASN A 1 84 ? 6.930 -11.975 -7.555 1.00 98.75 84 ASN A C 1
ATOM 677 O O . ASN A 1 84 ? 8.150 -11.937 -7.402 1.00 98.75 84 ASN A O 1
ATOM 681 N N . ASN A 1 85 ? 6.319 -13.047 -8.068 1.00 98.81 85 ASN A N 1
ATOM 682 C CA . ASN A 1 85 ? 7.054 -14.240 -8.495 1.00 98.81 85 ASN A CA 1
ATOM 683 C C . ASN A 1 85 ? 7.987 -13.940 -9.672 1.00 98.81 85 ASN A C 1
ATOM 685 O O . ASN A 1 85 ? 9.105 -14.448 -9.703 1.00 98.81 85 ASN A O 1
ATOM 689 N N . PHE A 1 86 ? 7.568 -13.086 -10.610 1.00 98.81 86 PHE A N 1
ATOM 690 C CA . PHE A 1 86 ? 8.435 -12.595 -11.678 1.00 98.81 86 PHE A CA 1
ATOM 691 C C . PHE A 1 86 ? 9.679 -11.892 -11.112 1.00 98.81 86 PHE A C 1
ATOM 693 O O . PHE A 1 86 ? 10.795 -12.236 -11.497 1.00 98.81 86 PHE A O 1
ATOM 700 N N . ILE A 1 87 ? 9.504 -10.973 -10.153 1.00 98.75 87 ILE A N 1
ATOM 701 C CA . ILE A 1 87 ? 10.616 -10.270 -9.494 1.00 98.75 87 ILE A CA 1
ATOM 702 C C . ILE A 1 87 ? 11.552 -11.265 -8.794 1.00 98.75 87 ILE A C 1
ATOM 704 O O . ILE A 1 87 ? 12.756 -11.242 -9.044 1.00 98.75 87 ILE A O 1
ATOM 708 N N . ASN A 1 88 ? 11.011 -12.164 -7.964 1.00 98.44 88 ASN A N 1
ATOM 709 C CA . ASN A 1 88 ? 11.802 -13.165 -7.237 1.00 98.44 88 ASN A CA 1
ATOM 710 C C . ASN A 1 88 ? 12.614 -14.053 -8.195 1.00 98.44 88 ASN A C 1
ATOM 712 O O . ASN A 1 88 ? 13.802 -14.291 -7.969 1.00 98.44 88 ASN A O 1
ATOM 716 N N . ASN A 1 89 ? 11.994 -14.496 -9.292 1.00 98.50 89 ASN A N 1
ATOM 717 C CA . ASN A 1 89 ? 12.650 -15.315 -10.306 1.00 98.50 89 ASN A CA 1
ATOM 718 C C . ASN A 1 89 ? 13.775 -14.554 -11.014 1.00 98.50 89 ASN A C 1
ATOM 720 O O . ASN A 1 89 ? 14.856 -15.110 -11.180 1.00 98.50 89 ASN A O 1
ATOM 724 N N . GLU A 1 90 ? 13.561 -13.296 -11.410 1.00 98.56 90 GLU A N 1
ATOM 725 C CA . GLU A 1 90 ? 14.600 -12.497 -12.071 1.00 98.56 90 GLU A CA 1
ATOM 726 C C . GLU A 1 90 ? 15.767 -12.169 -11.129 1.00 98.56 90 GLU A C 1
ATOM 728 O O . GLU A 1 90 ? 16.921 -12.237 -11.556 1.00 98.56 90 GLU A O 1
ATOM 733 N N . ILE A 1 91 ? 15.497 -11.889 -9.849 1.00 98.38 91 ILE A N 1
ATOM 734 C CA . ILE A 1 91 ? 16.538 -11.686 -8.829 1.00 98.38 91 ILE A CA 1
ATOM 735 C C . ILE A 1 91 ? 17.374 -12.955 -8.657 1.00 98.38 91 ILE A C 1
ATOM 737 O O . ILE A 1 91 ? 18.600 -12.897 -8.756 1.00 98.38 91 ILE A O 1
ATOM 741 N N . SER A 1 92 ? 16.720 -14.101 -8.446 1.00 97.69 92 SER A N 1
ATOM 742 C CA . SER A 1 92 ? 17.397 -15.381 -8.217 1.00 97.69 92 SER A CA 1
ATOM 743 C C . SER A 1 92 ? 18.182 -15.843 -9.446 1.00 97.69 92 SER A C 1
ATOM 745 O O . SER A 1 92 ? 19.360 -16.170 -9.342 1.00 97.69 92 SER A O 1
ATOM 747 N N . LYS A 1 93 ? 17.566 -15.809 -10.632 1.00 98.00 93 LYS A N 1
ATOM 748 C CA . LYS A 1 93 ? 18.176 -16.256 -11.892 1.00 98.00 93 LYS A CA 1
ATOM 749 C C . LYS A 1 93 ? 19.436 -15.472 -12.258 1.00 98.00 93 LYS A C 1
ATOM 751 O O . LYS A 1 93 ? 20.352 -16.044 -12.845 1.00 98.00 93 LYS A O 1
ATOM 756 N N . ASN A 1 94 ? 19.469 -14.174 -11.959 1.00 97.94 94 ASN A N 1
ATOM 757 C CA . ASN A 1 94 ? 20.579 -13.297 -12.327 1.00 97.94 94 ASN A CA 1
ATOM 758 C C . ASN A 1 94 ? 21.522 -12.971 -11.153 1.00 97.94 94 ASN A C 1
ATOM 760 O O . ASN A 1 94 ? 22.483 -12.231 -11.359 1.00 97.94 94 ASN A O 1
ATOM 764 N N . ASN A 1 95 ? 21.270 -13.513 -9.955 1.00 97.06 95 ASN A N 1
ATOM 765 C CA . ASN A 1 95 ? 22.015 -13.230 -8.722 1.00 97.06 95 ASN A CA 1
ATOM 766 C C . ASN A 1 95 ? 22.126 -11.725 -8.415 1.00 97.06 95 ASN A C 1
ATOM 768 O O . ASN A 1 95 ? 23.212 -11.214 -8.144 1.00 97.06 95 ASN A O 1
ATOM 772 N N . TYR A 1 96 ? 21.012 -10.994 -8.502 1.00 97.50 96 TYR A N 1
ATOM 773 C CA . TYR A 1 96 ? 21.008 -9.568 -8.168 1.00 97.50 96 TYR A CA 1
ATOM 774 C C . TYR A 1 96 ? 21.073 -9.353 -6.651 1.00 97.50 96 TYR A C 1
ATOM 776 O O . TYR A 1 96 ? 20.241 -9.865 -5.905 1.00 97.50 96 TYR A O 1
ATOM 784 N N . GLU A 1 97 ? 22.028 -8.539 -6.201 1.00 96.19 97 GLU A N 1
ATOM 785 C CA . GLU A 1 97 ? 22.145 -8.099 -4.806 1.00 96.19 97 GLU A CA 1
ATOM 786 C C . GLU A 1 97 ? 21.209 -6.909 -4.542 1.00 96.19 97 GLU A C 1
ATOM 788 O O . GLU A 1 97 ? 21.628 -5.752 -4.517 1.00 96.19 97 GLU A O 1
ATOM 793 N N . ILE A 1 98 ? 19.916 -7.196 -4.388 1.00 97.19 98 ILE A N 1
ATOM 794 C CA . ILE A 1 98 ? 18.874 -6.185 -4.186 1.00 97.19 98 ILE A CA 1
ATOM 795 C C . ILE A 1 98 ? 18.075 -6.452 -2.906 1.00 97.19 98 ILE A C 1
ATOM 797 O O . ILE A 1 98 ? 17.620 -7.568 -2.657 1.00 97.19 98 ILE A O 1
ATOM 801 N N . ASP A 1 99 ? 17.848 -5.405 -2.111 1.00 97.62 99 ASP A N 1
ATOM 802 C CA . ASP A 1 99 ? 16.873 -5.423 -1.017 1.00 97.62 99 ASP A CA 1
ATOM 803 C C . ASP A 1 99 ? 15.459 -5.275 -1.598 1.00 97.62 99 ASP A C 1
ATOM 805 O O . ASP A 1 99 ? 14.988 -4.157 -1.841 1.00 97.62 99 ASP A O 1
ATOM 809 N N . PHE A 1 100 ? 14.806 -6.408 -1.881 1.00 98.44 100 PHE A N 1
ATOM 810 C CA . PHE A 1 100 ? 13.427 -6.450 -2.367 1.00 98.44 100 PHE A CA 1
ATOM 811 C C . PHE A 1 100 ? 12.431 -6.647 -1.219 1.00 98.44 100 PHE A C 1
ATOM 813 O O . PHE A 1 100 ? 12.364 -7.708 -0.593 1.00 98.44 100 PHE A O 1
ATOM 820 N N . LYS A 1 101 ? 11.590 -5.631 -1.006 1.00 98.06 101 LYS A N 1
ATOM 821 C CA . LYS A 1 101 ? 10.496 -5.645 -0.033 1.00 98.06 101 LYS A CA 1
ATOM 822 C C . LYS A 1 101 ? 9.156 -5.501 -0.735 1.00 98.06 101 LYS A C 1
ATOM 824 O O . LYS A 1 101 ? 8.999 -4.678 -1.637 1.00 98.06 101 LYS A O 1
ATOM 829 N N . SER A 1 102 ? 8.166 -6.265 -0.279 1.00 98.62 102 SER A N 1
ATOM 830 C CA . SER A 1 102 ? 6.794 -6.129 -0.751 1.00 98.62 102 SER A CA 1
ATOM 831 C C . SER A 1 102 ? 5.801 -6.047 0.403 1.00 98.62 102 SER A C 1
ATOM 833 O O . SER A 1 102 ? 5.853 -6.825 1.360 1.00 98.62 102 SER A O 1
ATOM 835 N N . SER A 1 103 ? 4.900 -5.072 0.301 1.00 98.75 103 SER A N 1
ATOM 836 C CA . SER A 1 103 ? 3.859 -4.786 1.281 1.00 98.75 103 SER A CA 1
ATOM 837 C C . SER A 1 103 ? 2.495 -4.638 0.612 1.00 98.75 103 SER A C 1
ATOM 839 O O . SER A 1 103 ? 2.402 -4.493 -0.606 1.00 98.75 103 SER A O 1
ATOM 841 N N . MET A 1 104 ? 1.421 -4.668 1.394 1.00 98.75 104 MET A N 1
ATOM 842 C CA . MET A 1 104 ? 0.058 -4.537 0.894 1.00 98.75 104 MET A CA 1
ATOM 843 C C . MET A 1 104 ? -0.800 -3.719 1.852 1.00 98.75 104 MET A C 1
ATOM 845 O O . MET A 1 104 ? -0.826 -3.990 3.046 1.00 98.75 104 MET A O 1
ATOM 849 N N . THR A 1 105 ? -1.572 -2.764 1.335 1.00 98.62 105 THR A N 1
ATOM 850 C CA . THR A 1 105 ? -2.733 -2.240 2.067 1.00 98.62 105 THR A CA 1
ATOM 851 C C . THR A 1 105 ? -3.979 -2.971 1.593 1.00 98.62 105 THR A C 1
ATOM 853 O O . THR A 1 105 ? -4.303 -2.937 0.410 1.00 98.62 105 THR A O 1
ATOM 856 N N . THR A 1 106 ? -4.679 -3.631 2.510 1.00 98.69 106 THR A N 1
ATOM 857 C CA . THR A 1 106 ? -5.876 -4.430 2.214 1.00 98.69 106 THR A CA 1
ATOM 858 C C . THR A 1 106 ? -6.958 -4.165 3.256 1.00 98.69 106 THR A C 1
ATOM 860 O O . THR A 1 106 ? -6.681 -3.805 4.401 1.00 98.69 106 THR A O 1
ATOM 863 N N . ASN A 1 107 ? -8.221 -4.363 2.886 1.00 98.12 107 ASN A N 1
ATOM 864 C CA . ASN A 1 107 ? -9.317 -4.385 3.846 1.00 98.12 107 ASN A CA 1
ATOM 865 C C . ASN A 1 107 ? -9.335 -5.654 4.718 1.00 98.12 107 ASN A C 1
ATOM 867 O O . ASN A 1 107 ? -10.116 -5.712 5.664 1.00 98.12 107 ASN A O 1
ATOM 871 N N . GLY A 1 108 ? -8.503 -6.657 4.411 1.00 98.25 108 GLY A N 1
ATOM 872 C CA . GLY A 1 108 ? -8.311 -7.867 5.214 1.00 98.25 108 GLY A CA 1
ATOM 873 C C . GLY A 1 108 ? -9.384 -8.947 5.035 1.00 98.25 108 GLY A C 1
ATOM 874 O O . GLY A 1 108 ? -9.230 -10.052 5.552 1.00 98.25 108 GLY A O 1
ATOM 875 N N . TYR A 1 109 ? -10.459 -8.695 4.279 1.00 98.25 109 TYR A N 1
ATOM 876 C CA . TYR A 1 109 ? -11.586 -9.632 4.149 1.00 98.25 109 TYR A CA 1
ATOM 877 C C . TYR A 1 109 ? -11.192 -10.952 3.468 1.00 98.25 109 TYR A C 1
ATOM 879 O O . TYR A 1 109 ? -11.635 -12.037 3.867 1.00 98.25 109 TYR A O 1
ATOM 887 N N . PHE A 1 110 ? -10.349 -10.855 2.438 1.00 98.50 110 PHE A N 1
ATOM 888 C CA . PHE A 1 110 ? -9.834 -11.997 1.679 1.00 98.50 110 PHE A CA 1
ATOM 889 C C . PHE A 1 110 ? -8.451 -12.466 2.138 1.00 98.50 110 PHE A C 1
ATOM 891 O O . PHE A 1 110 ? -7.931 -13.424 1.570 1.00 98.50 110 PHE A O 1
ATOM 898 N N . LEU A 1 111 ? -7.875 -11.851 3.175 1.00 98.56 111 LEU A N 1
ATOM 899 C CA . LEU A 1 111 ? -6.591 -12.257 3.748 1.00 98.56 111 LEU A CA 1
ATOM 900 C C . LEU A 1 111 ? -6.784 -13.442 4.708 1.00 98.56 111 LEU A C 1
ATOM 902 O O . LEU A 1 111 ? -6.452 -13.366 5.881 1.00 98.56 111 LEU A O 1
ATOM 906 N N . ASN A 1 112 ? -7.406 -14.522 4.235 1.00 98.44 112 ASN A N 1
ATOM 907 C CA . ASN A 1 112 ? -7.457 -15.771 4.994 1.00 98.44 112 ASN A CA 1
ATOM 908 C C . ASN A 1 112 ? -6.058 -16.418 5.051 1.00 98.44 112 ASN A C 1
ATOM 910 O O . ASN A 1 112 ? -5.160 -16.026 4.302 1.00 98.44 112 ASN A O 1
ATOM 914 N N . LEU A 1 113 ? -5.883 -17.424 5.913 1.00 98.31 113 LEU A N 1
ATOM 915 C CA . LEU A 1 113 ? -4.586 -18.081 6.109 1.00 98.31 113 LEU A CA 1
ATOM 916 C C . LEU A 1 113 ? -4.003 -18.651 4.802 1.00 98.31 113 LEU A C 1
ATOM 918 O O . LEU A 1 113 ? -2.823 -18.475 4.532 1.00 98.31 113 LEU A O 1
ATOM 922 N N . GLU A 1 114 ? -4.833 -19.260 3.951 1.00 98.56 114 GLU A N 1
ATOM 923 C CA . GLU A 1 114 ? -4.404 -19.802 2.653 1.00 98.56 114 GLU A CA 1
ATOM 924 C C . GLU A 1 114 ? -3.808 -18.719 1.736 1.00 98.56 114 GLU A C 1
ATOM 926 O O . GLU A 1 114 ? -2.739 -18.902 1.154 1.00 98.56 114 GLU A O 1
ATOM 931 N N . ASN A 1 115 ? -4.482 -17.575 1.606 1.00 98.75 115 ASN A N 1
ATOM 932 C CA . ASN A 1 115 ? -3.990 -16.471 0.789 1.00 98.75 115 ASN A CA 1
ATOM 933 C C . ASN A 1 115 ? -2.763 -15.805 1.418 1.00 98.75 115 ASN A C 1
ATOM 935 O O . ASN A 1 115 ? -1.860 -15.415 0.684 1.00 98.75 115 ASN A O 1
ATOM 939 N N . ALA A 1 116 ? -2.705 -15.708 2.749 1.00 98.69 116 ALA A N 1
ATOM 940 C CA . ALA A 1 116 ? -1.537 -15.195 3.457 1.00 98.69 116 ALA A CA 1
ATOM 941 C C . ALA A 1 116 ? -0.292 -16.069 3.214 1.00 98.69 116 ALA A C 1
ATOM 943 O O . ALA A 1 116 ? 0.772 -15.521 2.942 1.00 98.69 116 ALA A O 1
ATOM 944 N N . ILE A 1 117 ? -0.435 -17.401 3.197 1.00 98.62 117 ILE A N 1
ATOM 945 C CA . ILE A 1 117 ? 0.652 -18.336 2.852 1.00 98.62 117 ILE A CA 1
ATOM 946 C C . ILE A 1 117 ? 1.144 -18.092 1.420 1.00 98.62 117 ILE A C 1
ATOM 948 O O . ILE A 1 117 ? 2.334 -17.867 1.215 1.00 98.62 117 ILE A O 1
ATOM 952 N N . LYS A 1 118 ? 0.236 -18.040 0.432 1.00 98.75 118 LYS A N 1
ATOM 953 C CA . LYS A 1 118 ? 0.603 -17.772 -0.975 1.00 98.75 118 LYS A CA 1
ATOM 954 C C . LYS A 1 118 ? 1.346 -16.442 -1.137 1.00 98.75 118 LYS A C 1
ATOM 956 O O . LYS A 1 118 ? 2.286 -16.335 -1.918 1.00 98.75 118 LYS A O 1
ATOM 961 N N . LEU A 1 119 ? 0.900 -15.413 -0.420 1.00 98.81 119 LEU A N 1
ATOM 962 C CA . LEU A 1 119 ? 1.508 -14.084 -0.441 1.00 98.81 119 LEU A CA 1
ATOM 963 C C . LEU A 1 119 ? 2.887 -14.078 0.229 1.00 98.81 119 LEU A C 1
ATOM 965 O O . LEU A 1 119 ? 3.818 -13.490 -0.320 1.00 98.81 119 LEU A O 1
ATOM 969 N N . PHE A 1 120 ? 3.033 -14.770 1.359 1.00 98.50 120 PHE A N 1
ATOM 970 C CA . PHE A 1 120 ? 4.306 -14.936 2.056 1.00 98.50 120 PHE A CA 1
ATOM 971 C C . PHE A 1 120 ? 5.347 -15.645 1.178 1.00 98.50 120 PHE A C 1
ATOM 973 O O . PHE A 1 120 ? 6.470 -15.153 1.048 1.00 98.50 120 PHE A O 1
ATOM 980 N N . GLU A 1 121 ? 4.962 -16.737 0.507 1.00 98.25 121 GLU A N 1
ATOM 981 C CA . GLU A 1 121 ? 5.807 -17.455 -0.462 1.00 98.25 121 GLU A CA 1
ATOM 982 C C . GLU A 1 121 ? 6.224 -16.561 -1.640 1.00 98.25 121 GLU A C 1
ATOM 984 O O . GLU A 1 121 ? 7.352 -16.641 -2.123 1.00 98.25 121 GLU A O 1
ATOM 989 N N . ALA A 1 122 ? 5.348 -15.641 -2.054 1.00 98.38 122 ALA A N 1
ATOM 990 C CA . ALA A 1 122 ? 5.640 -14.624 -3.059 1.00 98.38 122 ALA A CA 1
ATOM 991 C C . ALA A 1 122 ? 6.395 -13.395 -2.499 1.00 98.38 122 ALA A C 1
ATOM 993 O O . ALA A 1 122 ? 6.538 -12.393 -3.196 1.00 98.38 122 ALA A O 1
ATOM 994 N N . ASN A 1 123 ? 6.912 -13.432 -1.268 1.00 98.06 123 ASN A N 1
ATOM 995 C CA . ASN A 1 123 ? 7.639 -12.334 -0.611 1.00 98.06 123 ASN A CA 1
ATOM 996 C C . ASN A 1 123 ? 6.799 -11.072 -0.296 1.00 98.06 123 ASN A C 1
ATOM 998 O O . ASN A 1 123 ? 7.354 -9.992 -0.094 1.00 98.06 123 ASN A O 1
ATOM 1002 N N . VAL A 1 124 ? 5.469 -11.177 -0.211 1.00 98.62 124 VAL A N 1
ATOM 1003 C CA . VAL A 1 124 ? 4.615 -10.128 0.374 1.00 98.62 124 VAL A CA 1
ATOM 1004 C C . VAL A 1 124 ? 4.511 -10.386 1.875 1.00 98.62 124 VAL A C 1
ATOM 1006 O O . VAL A 1 124 ? 3.823 -11.307 2.313 1.00 98.62 124 VAL A O 1
ATOM 1009 N N . LYS A 1 125 ? 5.232 -9.594 2.674 1.00 98.00 125 LYS A N 1
ATOM 1010 C CA . LYS A 1 125 ? 5.435 -9.885 4.107 1.00 98.00 125 LYS A CA 1
ATOM 1011 C C . LYS A 1 125 ? 4.941 -8.801 5.058 1.00 98.00 125 LYS A C 1
ATOM 1013 O O . LYS A 1 125 ? 4.947 -9.021 6.259 1.00 98.00 125 LYS A O 1
ATOM 1018 N N . SER A 1 126 ? 4.512 -7.648 4.552 1.00 98.50 126 SER A N 1
ATOM 1019 C CA . SER A 1 126 ? 3.980 -6.561 5.381 1.00 98.50 126 SER A CA 1
ATOM 1020 C C . SER A 1 126 ? 2.577 -6.176 4.926 1.00 98.50 126 SER A C 1
ATOM 1022 O O . SER A 1 126 ? 2.334 -5.977 3.735 1.00 98.50 126 SER A O 1
ATOM 1024 N N . TYR A 1 127 ? 1.648 -6.072 5.870 1.00 98.69 127 TYR A N 1
ATOM 1025 C CA . TYR A 1 127 ? 0.242 -5.796 5.606 1.00 98.69 127 TYR A CA 1
ATOM 1026 C C . TYR A 1 127 ? -0.238 -4.624 6.449 1.00 98.69 127 TYR A C 1
ATOM 1028 O O . TYR A 1 127 ? -0.138 -4.653 7.669 1.00 98.69 127 TYR A O 1
ATOM 1036 N N . GLN A 1 128 ? -0.839 -3.621 5.820 1.00 98.62 128 GLN A N 1
ATOM 1037 C CA . GLN A 1 128 ? -1.628 -2.611 6.512 1.00 98.62 128 GLN A CA 1
ATOM 1038 C C . GLN A 1 128 ? -3.110 -2.966 6.386 1.00 98.62 128 GLN A C 1
ATOM 1040 O O . GLN A 1 128 ? -3.639 -3.035 5.273 1.00 98.62 128 GLN A O 1
ATOM 1045 N N . ILE A 1 129 ? -3.784 -3.159 7.520 1.00 98.25 129 ILE A N 1
ATOM 1046 C CA . ILE A 1 129 ? -5.193 -3.565 7.579 1.00 98.25 129 ILE A CA 1
ATOM 1047 C C . ILE A 1 129 ? -5.990 -2.499 8.317 1.00 98.25 129 ILE A C 1
ATOM 1049 O O . ILE A 1 129 ? -5.721 -2.201 9.479 1.00 98.25 129 ILE A O 1
ATOM 1053 N N . SER A 1 130 ? -6.982 -1.921 7.641 1.00 94.38 130 SER A N 1
ATOM 1054 C CA . SER A 1 130 ? -7.835 -0.886 8.230 1.00 94.38 130 SER A CA 1
ATOM 1055 C C . SER A 1 130 ? -8.963 -1.476 9.076 1.00 94.38 130 SER A C 1
ATOM 1057 O O . SER A 1 130 ? -9.746 -2.300 8.593 1.00 94.38 130 SER A O 1
ATOM 1059 N N . LEU A 1 131 ? -9.091 -0.977 10.303 1.00 96.50 131 LEU A N 1
ATOM 1060 C CA . LEU A 1 131 ? -10.187 -1.244 11.234 1.00 96.50 131 LEU A CA 1
ATOM 1061 C C . LEU A 1 131 ? -10.778 0.094 11.683 1.00 96.50 131 LEU A C 1
ATOM 1063 O O . LEU A 1 131 ? -10.030 1.045 11.842 1.00 96.50 131 LEU A O 1
ATOM 1067 N N . ASP A 1 132 ? -12.082 0.165 11.941 1.00 94.75 132 ASP A N 1
ATOM 1068 C CA . ASP A 1 132 ? -12.733 1.418 12.368 1.00 94.75 132 ASP A CA 1
ATOM 1069 C C . ASP A 1 132 ? -13.247 1.355 13.811 1.00 94.75 132 ASP A C 1
ATOM 1071 O O . ASP A 1 132 ? -14.100 2.134 14.208 1.00 94.75 132 ASP A O 1
ATOM 1075 N N . GLY A 1 133 ? -12.781 0.389 14.593 1.00 93.56 133 GLY A N 1
ATOM 1076 C CA . GLY A 1 133 ? -13.325 0.094 15.911 1.00 93.56 133 GLY A CA 1
ATOM 1077 C C . GLY A 1 133 ? -13.855 -1.329 15.984 1.00 93.56 133 GLY A C 1
ATOM 1078 O O . GLY A 1 133 ? -13.505 -2.192 15.167 1.00 93.56 133 GLY A O 1
ATOM 1079 N N . ASP A 1 134 ? -14.695 -1.558 16.985 1.00 93.25 134 ASP A N 1
ATOM 1080 C CA . ASP A 1 134 ? -15.336 -2.840 17.218 1.00 93.25 134 ASP A CA 1
ATOM 1081 C C . ASP A 1 134 ? -16.383 -3.182 16.144 1.00 93.25 134 ASP A C 1
ATOM 1083 O O . ASP A 1 134 ? -16.577 -2.473 15.156 1.00 93.25 134 ASP A O 1
ATOM 1087 N N . LYS A 1 135 ? -17.057 -4.319 16.321 1.00 95.56 135 LYS A N 1
ATOM 1088 C CA . LYS A 1 135 ? -18.008 -4.848 15.343 1.00 95.56 135 LYS A CA 1
ATOM 1089 C C . LYS A 1 135 ? -19.116 -3.856 14.993 1.00 95.56 135 LYS A C 1
ATOM 1091 O O . LYS A 1 135 ? -19.488 -3.772 13.819 1.00 95.56 135 LYS A O 1
ATOM 1096 N N . ASP A 1 136 ? -19.647 -3.150 15.983 1.00 93.19 136 ASP A N 1
ATOM 1097 C CA . ASP A 1 136 ? -20.840 -2.328 15.816 1.00 93.19 136 ASP A CA 1
ATOM 1098 C C . ASP A 1 136 ? -20.527 -1.059 15.037 1.00 93.19 136 ASP A C 1
ATOM 1100 O O . ASP A 1 136 ? -21.289 -0.695 14.137 1.00 93.19 136 ASP A O 1
ATOM 1104 N N . PHE A 1 137 ? -19.392 -0.414 15.315 1.00 93.25 137 PHE A N 1
ATOM 1105 C CA . PHE A 1 137 ? -18.972 0.739 14.526 1.00 93.25 137 PHE A CA 1
ATOM 1106 C C . PHE A 1 137 ? -18.399 0.326 13.166 1.00 93.25 137 PHE A C 1
ATOM 1108 O O . PHE A 1 137 ? -18.830 0.836 12.129 1.00 93.25 137 PHE A O 1
ATOM 1115 N N . HIS A 1 138 ? -17.503 -0.667 13.133 1.00 96.00 138 HIS A N 1
ATOM 1116 C CA . HIS A 1 138 ? -16.851 -1.117 11.901 1.00 96.00 138 HIS A CA 1
ATOM 1117 C C . HIS A 1 138 ? -17.860 -1.542 10.831 1.00 96.00 138 HIS A C 1
ATOM 1119 O O . HIS A 1 138 ? -17.690 -1.226 9.656 1.00 96.00 138 HIS A O 1
ATOM 1125 N N . ASN A 1 139 ? -18.934 -2.238 11.212 1.00 96.19 139 ASN A N 1
ATOM 1126 C CA . ASN A 1 139 ? -19.948 -2.677 10.255 1.00 96.19 139 ASN A CA 1
ATOM 1127 C C . ASN A 1 139 ? -20.888 -1.558 9.785 1.00 96.19 139 ASN A C 1
ATOM 1129 O O . ASN A 1 139 ? -21.619 -1.783 8.825 1.00 96.19 139 ASN A O 1
ATOM 1133 N N . LYS A 1 140 ? -20.887 -0.374 10.411 1.00 93.50 140 LYS A N 1
ATOM 1134 C CA . LYS A 1 140 ? -21.610 0.805 9.900 1.00 93.50 140 LYS A CA 1
ATOM 1135 C C . LYS A 1 140 ? -20.804 1.522 8.824 1.00 93.50 140 LYS A C 1
ATOM 1137 O O . LYS A 1 140 ? -21.373 2.006 7.849 1.00 93.50 140 LYS A O 1
ATOM 1142 N N . THR A 1 141 ? -19.486 1.580 8.989 1.00 93.12 141 THR A N 1
ATOM 1143 C CA . THR A 1 141 ? -18.610 2.363 8.117 1.00 93.12 141 THR A CA 1
ATOM 1144 C C . THR A 1 141 ? -17.939 1.539 7.027 1.00 93.12 141 THR A C 1
ATOM 1146 O O . THR A 1 141 ? -17.779 2.040 5.917 1.00 93.12 141 THR A O 1
ATOM 1149 N N . ARG A 1 142 ? -17.584 0.274 7.274 1.00 95.00 142 ARG A N 1
ATOM 1150 C CA . ARG A 1 142 ? -16.912 -0.628 6.318 1.00 95.00 142 ARG A CA 1
ATOM 1151 C C . ARG A 1 142 ? -17.845 -1.744 5.876 1.00 95.00 142 ARG A C 1
ATOM 1153 O O . ARG A 1 142 ? -17.648 -2.910 6.177 1.00 95.00 142 ARG A O 1
ATOM 1160 N N . ILE A 1 143 ? -18.880 -1.390 5.129 1.00 94.19 143 ILE A N 1
ATOM 1161 C CA . ILE A 1 143 ? -19.837 -2.361 4.587 1.00 94.19 143 ILE A CA 1
ATOM 1162 C C . ILE A 1 143 ? -19.352 -2.970 3.274 1.00 94.19 143 ILE A C 1
ATOM 1164 O O . ILE A 1 143 ? -18.663 -2.326 2.479 1.00 94.19 143 ILE A O 1
ATOM 1168 N N . LYS A 1 144 ? -19.778 -4.200 2.982 1.00 93.81 144 LYS A N 1
ATOM 1169 C CA . LYS A 1 144 ? -19.679 -4.747 1.623 1.00 93.81 144 LYS A CA 1
ATOM 1170 C C . LYS A 1 144 ? -20.599 -3.997 0.661 1.00 93.81 144 LYS A C 1
ATOM 1172 O O . LYS A 1 144 ? -21.568 -3.362 1.067 1.00 93.81 144 LYS A O 1
ATOM 1177 N N . ALA A 1 145 ? -20.359 -4.147 -0.640 1.00 88.44 145 ALA A N 1
ATOM 1178 C CA . ALA A 1 145 ? -21.224 -3.574 -1.677 1.00 88.44 145 ALA A CA 1
ATOM 1179 C C . ALA A 1 145 ? -22.693 -4.037 -1.608 1.00 88.44 145 ALA A C 1
ATOM 1181 O O . ALA A 1 145 ? -23.568 -3.355 -2.129 1.00 88.44 145 ALA A O 1
ATOM 1182 N N . ASN A 1 146 ? -22.964 -5.166 -0.947 1.00 88.81 146 ASN A N 1
ATOM 1183 C CA . ASN A 1 146 ? -24.312 -5.674 -0.689 1.00 88.81 146 ASN A CA 1
ATOM 1184 C C . ASN A 1 146 ? -24.883 -5.258 0.687 1.00 88.81 146 ASN A C 1
ATOM 1186 O O . ASN A 1 146 ? -25.883 -5.823 1.113 1.00 88.81 146 ASN A O 1
ATOM 1190 N N . GLY A 1 147 ? -24.224 -4.346 1.411 1.00 88.81 147 GLY A N 1
ATOM 1191 C CA . GLY A 1 147 ? -24.675 -3.820 2.705 1.00 88.81 147 GLY A CA 1
ATOM 1192 C C . GLY A 1 147 ? -24.368 -4.688 3.929 1.00 88.81 147 GLY A C 1
ATOM 1193 O O . GLY A 1 147 ? -24.704 -4.299 5.040 1.00 88.81 147 GLY A O 1
ATOM 1194 N N . THR A 1 148 ? -23.731 -5.852 3.769 1.00 91.94 148 THR A N 1
ATOM 1195 C CA . THR A 1 148 ? -23.422 -6.730 4.914 1.00 91.94 148 THR A CA 1
ATOM 1196 C C . THR A 1 148 ? -22.105 -6.359 5.601 1.00 91.94 148 THR A C 1
ATOM 1198 O O . THR A 1 148 ? -21.166 -5.891 4.951 1.00 91.94 148 THR A O 1
ATOM 1201 N N . GLY A 1 149 ? -22.044 -6.595 6.916 1.00 93.44 149 GLY A N 1
ATOM 1202 C CA . GLY A 1 149 ? -20.868 -6.340 7.749 1.00 93.44 149 GLY A CA 1
ATOM 1203 C C . GLY A 1 149 ? -19.653 -7.205 7.395 1.00 93.44 149 GLY A C 1
ATOM 1204 O O . GLY A 1 149 ? -19.757 -8.255 6.752 1.00 93.44 149 GLY A O 1
ATOM 1205 N N . THR A 1 150 ? -18.481 -6.747 7.821 1.00 97.31 150 THR A N 1
ATOM 1206 C CA . THR A 1 150 ? -17.164 -7.266 7.422 1.00 97.31 150 THR A CA 1
ATOM 1207 C C . THR A 1 150 ? -16.293 -7.668 8.604 1.00 97.31 150 THR A C 1
ATOM 1209 O O . THR A 1 150 ? -15.388 -8.486 8.421 1.00 97.31 150 THR A O 1
ATOM 1212 N N . PHE A 1 151 ? -16.580 -7.137 9.798 1.00 98.19 151 PHE A N 1
ATOM 1213 C CA . PHE A 1 151 ? -15.714 -7.237 10.969 1.00 98.19 151 PHE A CA 1
ATOM 1214 C C . PHE A 1 151 ? -15.365 -8.683 11.326 1.00 98.19 151 PHE A C 1
ATOM 1216 O O . PHE A 1 151 ? -14.189 -9.020 11.378 1.00 98.19 151 PHE A O 1
ATOM 1223 N N . ASP A 1 152 ? -16.359 -9.562 11.499 1.00 98.00 152 ASP A N 1
ATOM 1224 C CA . ASP A 1 152 ? -16.121 -10.937 11.972 1.00 98.00 152 ASP A CA 1
ATOM 1225 C C . ASP A 1 152 ? -15.187 -11.719 11.039 1.00 98.00 152 ASP A C 1
ATOM 1227 O O . ASP A 1 152 ? -14.340 -12.486 11.490 1.00 98.00 152 ASP A O 1
ATOM 1231 N N . ARG A 1 153 ? -15.312 -11.511 9.720 1.00 98.25 153 ARG A N 1
ATOM 1232 C CA . ARG A 1 153 ? -14.447 -12.170 8.735 1.00 98.25 153 ARG A CA 1
ATOM 1233 C C . ARG A 1 153 ? -13.008 -11.681 8.858 1.00 98.25 153 ARG A C 1
ATOM 1235 O O . ARG A 1 153 ? -12.103 -12.508 8.865 1.00 98.25 153 ARG A O 1
ATOM 1242 N N . ILE A 1 154 ? -12.811 -10.365 8.949 1.00 98.50 154 ILE A N 1
ATOM 1243 C CA . ILE A 1 154 ? -11.483 -9.760 9.107 1.00 98.50 154 ILE A CA 1
ATOM 1244 C C . ILE A 1 154 ? -10.870 -10.211 10.435 1.00 98.50 154 ILE A C 1
ATOM 1246 O O . ILE A 1 154 ? -9.740 -10.680 10.455 1.00 98.50 154 ILE A O 1
ATOM 1250 N N . TRP A 1 155 ? -11.632 -10.143 11.527 1.00 98.56 155 TRP A N 1
ATOM 1251 C CA . TRP A 1 155 ? -11.184 -10.548 12.855 1.00 98.56 155 TRP A CA 1
ATOM 1252 C C . TRP A 1 155 ? -10.741 -12.013 12.883 1.00 98.56 155 TRP A C 1
ATOM 1254 O O . TRP A 1 155 ? -9.630 -12.313 13.304 1.00 98.56 155 TRP A O 1
ATOM 1264 N N . ASN A 1 156 ? -11.555 -12.925 12.346 1.00 98.56 156 ASN A N 1
ATOM 1265 C CA . ASN A 1 156 ? -11.206 -14.345 12.283 1.00 98.56 156 ASN A CA 1
ATOM 1266 C C . ASN A 1 156 ? -9.967 -14.617 11.421 1.00 98.56 156 ASN A C 1
ATOM 1268 O O . ASN A 1 156 ? -9.205 -15.530 11.733 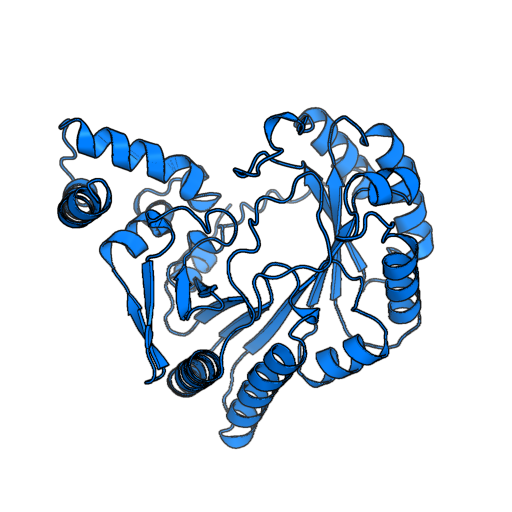1.00 98.56 156 ASN A O 1
ATOM 1272 N N . ASN A 1 157 ? -9.759 -13.849 10.348 1.00 98.69 1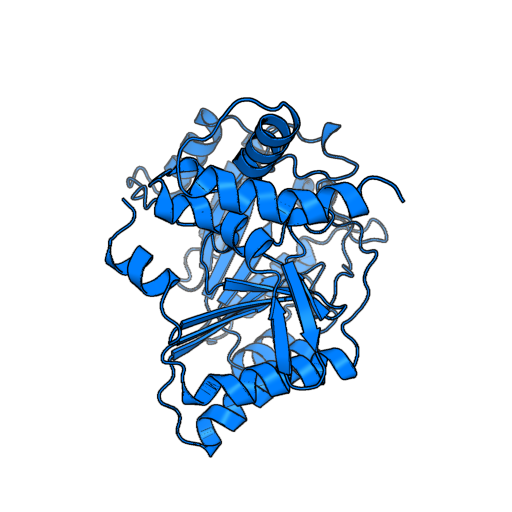57 ASN A N 1
ATOM 1273 C CA . ASN A 1 157 ? -8.541 -13.936 9.547 1.00 98.69 157 ASN A CA 1
ATOM 1274 C C . ASN A 1 157 ? -7.311 -13.507 10.366 1.00 98.69 157 ASN A C 1
ATOM 1276 O O . ASN A 1 157 ? -6.314 -14.222 10.371 1.00 98.69 157 ASN A O 1
ATOM 1280 N N . LEU A 1 158 ? -7.395 -12.385 11.094 1.00 98.56 158 LEU A N 1
ATOM 1281 C CA . LEU A 1 158 ? -6.309 -11.900 11.955 1.00 98.56 158 LEU A CA 1
ATOM 1282 C C . LEU A 1 158 ? -5.945 -12.921 13.039 1.00 98.56 158 LEU A C 1
ATOM 1284 O O . LEU A 1 158 ? -4.765 -13.189 13.240 1.00 98.56 158 LEU A O 1
ATOM 1288 N N . ILE A 1 159 ? -6.945 -13.536 13.679 1.00 98.50 159 ILE A N 1
ATOM 1289 C CA . ILE A 1 159 ? -6.730 -14.593 14.676 1.00 98.50 159 ILE A CA 1
ATOM 1290 C C . ILE A 1 159 ? -6.050 -15.813 14.043 1.00 98.50 159 ILE A C 1
ATOM 1292 O O . ILE A 1 159 ? -5.050 -16.282 14.564 1.00 98.50 159 ILE A O 1
ATOM 1296 N N . GLN A 1 160 ? -6.520 -16.304 12.891 1.00 98.50 160 GLN A N 1
ATOM 1297 C CA . GLN A 1 160 ? -5.875 -17.445 12.217 1.00 98.50 160 GLN A CA 1
ATOM 1298 C C . GLN A 1 160 ? -4.424 -17.161 11.815 1.00 98.50 160 GLN A C 1
ATOM 1300 O O . GLN A 1 160 ? -3.589 -18.058 11.850 1.00 98.50 160 GLN A O 1
ATOM 1305 N N . ILE A 1 161 ? -4.125 -15.924 11.424 1.00 98.25 161 ILE A N 1
ATOM 1306 C CA . ILE A 1 161 ? -2.765 -15.507 11.093 1.00 98.25 161 ILE A CA 1
ATOM 1307 C C . ILE A 1 161 ? -1.895 -15.416 12.354 1.00 98.25 161 ILE A C 1
ATOM 1309 O O . ILE A 1 161 ? -0.756 -15.879 12.326 1.00 98.25 161 ILE A O 1
ATOM 1313 N N . ARG A 1 162 ? -2.428 -14.886 13.463 1.00 97.69 162 ARG A N 1
ATOM 1314 C CA . ARG A 1 162 ? -1.761 -14.879 14.776 1.00 97.69 162 ARG A CA 1
ATOM 1315 C C . ARG A 1 162 ? -1.394 -16.294 15.233 1.00 97.69 162 ARG A C 1
ATOM 1317 O O . ARG A 1 162 ? -0.287 -16.509 15.697 1.00 97.69 162 ARG A O 1
ATOM 1324 N N . GLU A 1 163 ? -2.275 -17.272 15.038 1.00 97.94 163 GLU A N 1
ATOM 1325 C CA . GLU A 1 163 ? -2.000 -18.681 15.380 1.00 97.94 163 GLU A CA 1
ATOM 1326 C C . GLU A 1 163 ? -1.029 -19.389 14.411 1.00 97.94 163 GLU A C 1
ATOM 1328 O O . GLU A 1 163 ? -0.767 -20.581 14.555 1.00 97.9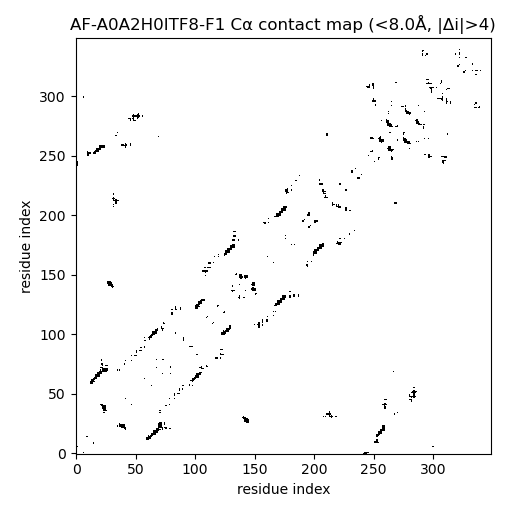4 163 GLU A O 1
ATOM 1333 N N . SER A 1 164 ? -0.517 -18.694 13.392 1.00 97.06 164 SER A N 1
ATOM 1334 C CA . SER A 1 164 ? 0.483 -19.238 12.468 1.00 97.06 164 SER A CA 1
ATOM 1335 C C . SER A 1 164 ? 1.904 -18.833 12.863 1.00 97.06 164 SER A C 1
ATOM 1337 O O . SER A 1 164 ? 2.105 -17.797 13.489 1.00 97.06 164 SER A O 1
ATOM 1339 N N . GLU A 1 165 ? 2.900 -19.563 12.363 1.00 95.56 165 GLU A N 1
ATOM 1340 C CA . GLU A 1 165 ? 4.333 -19.262 12.537 1.00 95.56 165 GLU A CA 1
ATOM 1341 C C . GLU A 1 165 ? 4.909 -18.363 11.420 1.00 95.56 165 GLU A C 1
ATOM 1343 O O . GLU A 1 165 ? 6.122 -18.267 11.247 1.00 95.56 165 GLU A O 1
ATOM 1348 N N . MET A 1 166 ? 4.059 -17.734 10.596 1.00 96.31 166 MET A N 1
ATOM 1349 C CA . MET A 1 166 ? 4.533 -16.913 9.475 1.00 96.31 166 MET A CA 1
ATOM 1350 C C . MET A 1 166 ? 5.288 -15.671 9.964 1.00 96.31 166 MET A C 1
ATOM 1352 O O . MET A 1 166 ? 4.764 -14.895 10.768 1.00 96.31 166 MET A O 1
ATOM 1356 N N . ASP A 1 167 ? 6.479 -15.439 9.411 1.00 97.12 167 ASP A N 1
ATOM 1357 C CA . ASP A 1 167 ? 7.273 -14.233 9.657 1.00 97.12 167 ASP A CA 1
ATOM 1358 C C . ASP A 1 167 ? 6.777 -13.071 8.782 1.00 97.12 167 ASP A C 1
ATOM 1360 O O . ASP A 1 167 ? 7.276 -12.802 7.685 1.00 97.12 167 ASP A O 1
ATOM 1364 N N . ILE A 1 168 ? 5.706 -12.433 9.247 1.00 97.69 168 ILE A N 1
ATOM 1365 C CA . ILE A 1 168 ? 5.065 -11.293 8.593 1.00 97.69 168 ILE A CA 1
ATOM 1366 C C . ILE A 1 168 ? 4.856 -10.154 9.586 1.00 97.69 168 ILE A C 1
ATOM 1368 O O . ILE A 1 168 ? 4.819 -10.359 10.795 1.00 97.69 168 ILE A O 1
ATOM 1372 N N . GLU A 1 169 ? 4.640 -8.954 9.062 1.00 98.12 169 GLU A N 1
ATOM 1373 C CA . GLU A 1 169 ? 4.256 -7.779 9.834 1.00 98.12 169 GLU A CA 1
ATOM 1374 C C . GLU A 1 169 ? 2.828 -7.356 9.480 1.00 98.12 169 GLU A C 1
ATOM 1376 O O . GLU A 1 169 ? 2.471 -7.242 8.305 1.00 98.12 169 GLU A O 1
ATOM 1381 N N . ILE A 1 170 ? 2.011 -7.081 10.494 1.00 98.25 170 ILE A N 1
ATOM 1382 C CA . ILE A 1 170 ? 0.660 -6.548 10.344 1.00 98.25 170 ILE A CA 1
ATOM 1383 C C . ILE A 1 170 ? 0.564 -5.217 11.082 1.00 98.25 170 ILE A C 1
ATOM 1385 O O . ILE A 1 170 ? 0.571 -5.158 12.308 1.00 98.25 170 ILE A O 1
ATOM 1389 N N . LEU A 1 171 ? 0.396 -4.136 10.330 1.00 98.06 171 LEU A N 1
ATOM 1390 C CA . LEU A 1 171 ? 0.018 -2.833 10.849 1.00 98.06 171 LEU A CA 1
ATOM 1391 C C . LEU A 1 171 ? -1.507 -2.694 10.833 1.00 98.06 171 LEU A C 1
ATOM 1393 O O . LEU A 1 171 ? -2.125 -2.453 9.794 1.00 98.06 171 LEU A O 1
ATOM 1397 N N . LEU A 1 172 ? -2.123 -2.808 12.003 1.00 97.62 172 LEU A N 1
ATOM 1398 C CA . LEU A 1 172 ? -3.521 -2.462 12.203 1.00 97.62 172 LEU A CA 1
ATOM 1399 C C . LEU A 1 172 ? -3.645 -0.941 12.182 1.00 97.62 172 LEU A C 1
ATOM 1401 O O . LEU A 1 172 ? -3.132 -0.249 13.059 1.00 97.62 172 LEU A O 1
ATOM 1405 N N . ARG A 1 173 ? -4.322 -0.416 11.164 1.00 95.44 173 ARG A N 1
ATOM 1406 C CA . ARG A 1 173 ? -4.614 1.008 11.037 1.00 95.44 173 ARG A CA 1
ATOM 1407 C C . ARG A 1 173 ? -6.019 1.268 11.562 1.00 95.44 173 ARG A C 1
ATOM 1409 O O . ARG A 1 173 ? -6.992 1.032 10.847 1.00 95.44 173 ARG A O 1
ATOM 1416 N N . LEU A 1 174 ? -6.110 1.726 12.806 1.00 94.62 174 LEU A N 1
ATOM 1417 C CA . LEU A 1 174 ? -7.368 2.093 13.441 1.00 94.62 174 LEU A CA 1
ATOM 1418 C C . LEU A 1 174 ? -7.790 3.486 12.967 1.00 94.62 174 LEU A C 1
ATOM 1420 O O . LEU A 1 174 ? -7.147 4.484 13.291 1.00 94.62 174 LEU A O 1
ATOM 1424 N N . HIS A 1 175 ? -8.846 3.540 12.166 1.00 93.00 175 HIS A N 1
ATOM 1425 C CA . HIS A 1 175 ? -9.463 4.783 11.745 1.00 93.00 175 HIS A CA 1
ATOM 1426 C C . HIS A 1 175 ? -10.359 5.335 12.845 1.00 93.00 175 HIS A C 1
ATOM 1428 O O . HIS A 1 175 ? -11.231 4.628 13.352 1.00 93.00 175 HIS A O 1
ATOM 1434 N N . ILE A 1 176 ? -10.150 6.605 13.173 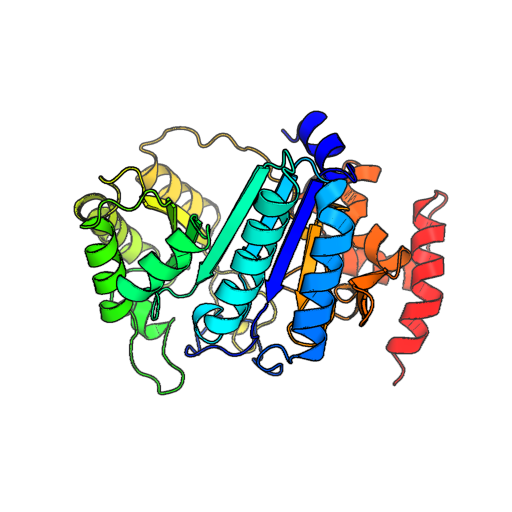1.00 91.50 176 ILE A N 1
ATOM 1435 C CA . ILE A 1 176 ? -10.882 7.292 14.235 1.00 91.50 176 ILE A CA 1
ATOM 1436 C C . ILE A 1 176 ? -11.564 8.552 13.717 1.00 91.50 176 ILE A C 1
ATOM 1438 O O . ILE A 1 176 ? -11.071 9.222 12.807 1.00 91.50 176 ILE A O 1
ATOM 1442 N N . ASN A 1 177 ? -12.719 8.858 14.279 1.00 90.88 177 ASN A N 1
ATOM 1443 C CA . ASN A 1 177 ? -13.479 10.075 14.050 1.00 90.88 177 ASN A CA 1
ATOM 1444 C C . ASN A 1 177 ? -14.264 10.411 15.328 1.00 90.88 177 ASN A C 1
ATOM 1446 O O . ASN A 1 177 ? -14.237 9.637 16.286 1.00 90.88 177 ASN A O 1
ATOM 1450 N N . GLU A 1 178 ? -14.961 11.546 15.358 1.00 90.88 178 GLU A N 1
ATOM 1451 C CA . GLU A 1 178 ? -15.748 11.923 16.546 1.00 90.88 178 GLU A CA 1
ATOM 1452 C C . GLU A 1 178 ? -16.776 10.837 16.929 1.00 90.88 178 GLU A C 1
ATOM 1454 O O . GLU A 1 178 ? -17.014 10.580 18.105 1.00 90.88 178 GLU A O 1
ATOM 1459 N N . ASP A 1 179 ? -17.333 10.129 15.940 1.00 89.44 179 ASP A N 1
ATOM 1460 C CA . ASP A 1 179 ? -18.405 9.153 16.159 1.00 89.44 179 ASP A CA 1
ATOM 1461 C C . ASP A 1 179 ? -17.945 7.848 16.844 1.00 89.44 179 ASP A C 1
ATOM 1463 O O . ASP A 1 179 ? -18.787 7.119 17.376 1.00 89.44 179 ASP A O 1
ATOM 1467 N N . ASN A 1 180 ? -16.648 7.508 16.806 1.00 91.31 180 ASN A N 1
ATOM 1468 C CA . ASN A 1 180 ? -16.115 6.277 17.410 1.00 91.31 180 ASN A CA 1
ATOM 1469 C C . ASN A 1 180 ? -15.071 6.488 18.504 1.00 91.31 180 ASN A C 1
ATOM 1471 O O . ASN A 1 180 ? -14.645 5.491 19.096 1.00 91.31 180 ASN A O 1
ATOM 1475 N N . TYR A 1 181 ? -14.681 7.733 18.778 1.00 91.81 181 TYR A N 1
ATOM 1476 C CA . TYR A 1 181 ? -13.619 8.095 19.715 1.00 91.81 181 TYR A CA 1
ATOM 1477 C C . TYR A 1 181 ? -13.715 7.336 21.052 1.00 91.81 181 TYR A C 1
ATOM 1479 O O . TYR A 1 181 ? -12.808 6.580 21.399 1.00 91.81 181 TYR A O 1
ATOM 1487 N N . GLU A 1 182 ? -14.862 7.421 21.731 1.00 90.75 182 GLU A N 1
ATOM 1488 C CA . GLU A 1 182 ? -15.095 6.759 23.025 1.00 90.75 182 GLU A CA 1
ATOM 1489 C C . GLU A 1 182 ? -14.971 5.229 22.934 1.00 90.75 182 GLU A C 1
ATOM 1491 O O . GLU A 1 182 ? -14.266 4.579 23.709 1.00 90.75 182 GLU A O 1
ATOM 1496 N N . SER A 1 183 ? -15.609 4.628 21.925 1.00 91.62 183 SER A N 1
ATOM 1497 C CA . SER A 1 183 ? -15.590 3.171 21.727 1.00 91.62 183 SER A CA 1
ATOM 1498 C C . SER A 1 183 ? -14.201 2.625 21.368 1.00 91.62 183 SER A C 1
ATOM 1500 O O . SER A 1 183 ? -13.919 1.438 21.568 1.00 91.62 183 SER A O 1
ATOM 1502 N N . CYS A 1 184 ? -13.303 3.479 20.862 1.00 92.50 184 CYS A N 1
ATOM 1503 C CA . CYS A 1 184 ? -11.957 3.068 20.489 1.00 92.50 184 CYS A CA 1
ATOM 1504 C C . CYS A 1 184 ? -11.123 2.654 21.700 1.00 92.50 184 CYS A C 1
ATOM 1506 O O . CYS A 1 184 ? -10.313 1.741 21.555 1.00 92.50 184 CYS A O 1
ATOM 1508 N N . PHE A 1 185 ? -11.328 3.229 22.890 1.00 92.81 185 PHE A N 1
ATOM 1509 C CA . PHE A 1 185 ? -10.584 2.818 24.087 1.00 92.81 185 PHE A CA 1
ATOM 1510 C C . PHE A 1 185 ? -10.808 1.340 24.422 1.00 92.81 185 PHE A C 1
ATOM 1512 O O . PHE A 1 185 ? -9.848 0.591 24.624 1.00 92.81 185 PHE A O 1
ATOM 1519 N N . ASP A 1 186 ? -12.062 0.888 24.424 1.00 93.56 186 ASP A N 1
ATOM 1520 C CA . ASP A 1 186 ? -12.396 -0.513 24.693 1.00 93.56 186 ASP A CA 1
ATOM 1521 C C . ASP A 1 186 ? -11.955 -1.437 23.558 1.00 93.56 186 ASP A C 1
ATOM 1523 O O . ASP A 1 186 ? -11.443 -2.535 23.803 1.00 93.56 186 ASP A O 1
ATOM 1527 N N . PHE A 1 187 ? -12.048 -0.974 22.310 1.00 95.44 187 PHE A N 1
ATOM 1528 C CA . PHE A 1 187 ? -11.517 -1.735 21.189 1.00 95.44 187 PHE A CA 1
ATOM 1529 C C . PHE A 1 187 ? -9.991 -1.890 21.257 1.00 95.44 187 PHE A C 1
ATOM 1531 O O . PHE A 1 187 ? -9.475 -2.980 21.019 1.00 95.44 187 PHE A O 1
ATOM 1538 N N . ILE A 1 188 ? -9.259 -0.848 21.659 1.00 94.75 188 ILE A N 1
ATOM 1539 C CA . ILE A 1 188 ? -7.809 -0.904 21.875 1.00 94.75 188 ILE A CA 1
ATOM 1540 C C . ILE A 1 188 ? -7.466 -1.900 22.988 1.00 94.75 188 ILE A C 1
ATOM 1542 O O . ILE A 1 188 ? -6.519 -2.667 22.821 1.00 94.75 188 ILE A O 1
ATOM 1546 N N . LYS A 1 189 ? -8.235 -1.965 24.087 1.00 94.62 189 LYS A N 1
ATOM 1547 C CA . LYS A 1 189 ? -8.041 -3.003 25.123 1.00 94.62 189 LYS A CA 1
ATOM 1548 C C . LYS A 1 189 ? -8.166 -4.407 24.532 1.00 94.62 189 LYS A C 1
ATOM 1550 O O . LYS A 1 189 ? -7.299 -5.243 24.776 1.00 94.62 189 LYS A O 1
ATOM 1555 N N . LYS A 1 190 ? -9.190 -4.642 23.705 1.00 95.94 190 LYS A N 1
ATOM 1556 C CA . LYS A 1 190 ? -9.374 -5.916 22.994 1.00 95.94 190 LYS A CA 1
ATOM 1557 C C . LYS A 1 190 ? -8.213 -6.216 22.041 1.00 95.94 190 LYS A C 1
ATOM 1559 O O . LYS A 1 190 ? -7.742 -7.346 21.990 1.00 95.94 190 LYS A O 1
ATOM 1564 N N . LEU A 1 191 ? -7.719 -5.219 21.304 1.00 96.31 191 LEU A N 1
ATOM 1565 C CA . LEU A 1 191 ? -6.535 -5.379 20.454 1.00 96.31 191 LEU A CA 1
ATOM 1566 C C . LEU A 1 191 ? -5.299 -5.750 21.280 1.00 96.31 191 LEU A C 1
ATOM 1568 O O . LEU A 1 191 ? -4.563 -6.643 20.873 1.00 96.31 191 LEU A O 1
ATOM 1572 N N . LYS A 1 192 ? -5.088 -5.119 22.442 1.00 94.75 192 LYS A N 1
ATOM 1573 C CA . LYS A 1 192 ? -3.981 -5.443 23.355 1.00 94.75 192 LYS A CA 1
ATOM 1574 C C . LYS A 1 192 ? -4.052 -6.890 23.851 1.00 94.75 192 LYS A C 1
ATOM 1576 O O . LYS A 1 192 ? -3.037 -7.577 23.825 1.00 94.75 192 LYS A O 1
ATOM 1581 N N . SER A 1 193 ? -5.232 -7.363 24.255 1.00 95.94 193 SER A N 1
ATOM 1582 C CA . SER A 1 193 ? -5.399 -8.725 24.780 1.00 95.94 193 SER A CA 1
ATOM 1583 C C . SER A 1 193 ? -5.375 -9.814 23.709 1.00 95.94 193 SER A C 1
ATOM 1585 O O . SER A 1 193 ? -5.042 -10.949 24.024 1.00 95.94 193 SER A O 1
ATOM 1587 N N . GLU A 1 194 ? -5.748 -9.496 22.467 1.00 97.00 194 GLU A N 1
ATOM 1588 C CA . GLU A 1 194 ? -5.921 -10.498 21.409 1.00 97.00 194 GLU A CA 1
ATOM 1589 C C . GLU A 1 194 ? -4.839 -10.454 20.330 1.00 97.00 194 GLU A C 1
ATOM 1591 O O . GLU A 1 194 ? -4.515 -11.486 19.771 1.00 97.00 194 GLU A O 1
ATOM 1596 N N . LEU A 1 195 ? -4.276 -9.305 19.972 1.00 97.06 195 LEU A N 1
ATOM 1597 C CA . LEU A 1 195 ? -3.378 -9.221 18.811 1.00 97.06 195 LEU A CA 1
ATOM 1598 C C . LEU A 1 195 ? -2.026 -8.604 19.164 1.00 97.06 195 LEU A C 1
ATOM 1600 O O . LEU A 1 195 ? -1.000 -9.130 18.764 1.00 97.06 195 LEU A O 1
ATOM 1604 N N . LEU A 1 196 ? -2.001 -7.514 19.931 1.00 95.31 196 LEU A N 1
ATOM 1605 C CA . LEU A 1 196 ? -0.786 -6.707 20.120 1.00 95.31 196 LEU A CA 1
ATOM 1606 C C . LEU A 1 196 ? 0.208 -7.282 21.141 1.00 95.31 196 LEU A C 1
ATOM 1608 O O . LEU A 1 196 ? 1.258 -6.681 21.358 1.00 95.31 196 LEU A O 1
ATOM 1612 N N . PHE A 1 197 ? -0.099 -8.418 21.777 1.00 94.25 197 PHE A N 1
ATOM 1613 C CA . PHE A 1 197 ? 0.910 -9.180 22.521 1.00 94.25 197 PHE A CA 1
ATOM 1614 C C . PHE A 1 197 ? 1.877 -9.924 21.584 1.00 94.25 197 PHE A C 1
ATOM 1616 O O . PHE A 1 197 ? 2.981 -10.274 21.996 1.00 94.25 197 PHE A O 1
ATOM 1623 N N . ASP A 1 198 ? 1.468 -10.164 20.335 1.00 95.88 198 ASP A N 1
ATOM 1624 C CA . ASP A 1 198 ? 2.298 -10.726 19.277 1.00 95.88 198 ASP A CA 1
ATOM 1625 C C . ASP A 1 198 ? 3.067 -9.592 18.582 1.00 95.88 198 ASP A C 1
ATOM 1627 O O . ASP A 1 198 ? 2.479 -8.634 18.075 1.00 95.88 198 ASP A O 1
ATOM 1631 N N . SER A 1 199 ? 4.398 -9.698 18.548 1.00 95.38 199 SER A N 1
ATOM 1632 C CA . SER A 1 199 ? 5.294 -8.663 18.018 1.00 95.38 199 SER A CA 1
ATOM 1633 C C . SER A 1 199 ? 5.126 -8.399 16.519 1.00 95.38 199 SER A C 1
ATOM 1635 O O . SER A 1 199 ? 5.554 -7.347 16.033 1.00 95.38 199 SER A O 1
ATOM 1637 N N . ARG A 1 200 ? 4.481 -9.318 15.788 1.00 96.81 200 ARG A N 1
ATOM 1638 C CA . ARG A 1 200 ? 4.119 -9.143 14.377 1.00 96.81 200 ARG A CA 1
ATOM 1639 C C . ARG A 1 200 ? 3.022 -8.103 14.185 1.00 96.81 200 ARG A C 1
ATOM 1641 O O . ARG A 1 200 ? 2.933 -7.517 13.107 1.00 96.81 200 ARG A O 1
ATOM 1648 N N . PHE A 1 201 ? 2.196 -7.851 15.201 1.00 97.62 201 PHE A N 1
ATOM 1649 C CA . PHE A 1 201 ? 1.080 -6.915 15.129 1.00 97.62 201 PHE A CA 1
ATOM 1650 C C . PHE A 1 201 ? 1.449 -5.563 15.736 1.00 97.62 201 PHE A C 1
ATOM 1652 O O . PHE A 1 201 ? 1.847 -5.441 16.891 1.00 97.62 201 PHE A O 1
ATOM 1659 N N . LYS A 1 202 ? 1.252 -4.507 14.951 1.00 95.44 202 LYS A N 1
ATOM 1660 C CA . LYS A 1 202 ? 1.460 -3.113 15.346 1.00 95.44 202 LYS A CA 1
ATOM 1661 C C . LYS A 1 202 ? 0.155 -2.350 15.210 1.00 95.44 202 LYS A C 1
ATOM 1663 O O . LYS A 1 202 ? -0.672 -2.674 14.361 1.00 95.44 202 LYS A O 1
ATOM 1668 N N . LEU A 1 203 ? -0.017 -1.310 16.016 1.00 93.88 203 LEU A N 1
ATOM 1669 C CA . LEU A 1 203 ? -1.177 -0.428 15.956 1.00 93.88 203 LEU A CA 1
ATOM 1670 C C . LEU A 1 203 ? -0.741 0.972 15.524 1.00 93.88 203 LEU A C 1
ATOM 1672 O O . LEU A 1 203 ? 0.163 1.560 16.112 1.00 93.88 203 LEU A O 1
ATOM 1676 N N . LEU A 1 204 ? -1.416 1.503 14.510 1.00 90.88 204 LEU A N 1
ATOM 1677 C CA . LEU A 1 204 ? -1.358 2.902 14.115 1.00 90.88 204 LEU A CA 1
ATOM 1678 C C . LEU A 1 204 ? -2.768 3.470 14.167 1.00 90.88 204 LEU A C 1
ATOM 1680 O O . LEU A 1 204 ? -3.682 2.943 13.537 1.00 90.88 204 LEU A O 1
ATOM 1684 N N . ILE A 1 205 ? -2.926 4.577 14.872 1.00 89.56 205 ILE A N 1
ATOM 1685 C CA . ILE A 1 205 ? -4.150 5.360 14.830 1.00 89.56 205 ILE A CA 1
ATOM 1686 C C . ILE A 1 205 ? -4.087 6.355 13.676 1.00 89.56 205 ILE A C 1
ATOM 1688 O O . ILE A 1 205 ? -3.030 6.914 13.376 1.00 89.56 205 ILE A O 1
ATOM 1692 N N . LYS A 1 206 ? -5.227 6.576 13.018 1.00 88.50 206 LYS A N 1
ATOM 1693 C CA . LYS A 1 206 ? -5.350 7.644 12.035 1.00 88.50 206 LYS A CA 1
ATOM 1694 C C . LYS A 1 206 ? -6.743 8.257 12.006 1.00 88.50 206 LYS A C 1
ATOM 1696 O O . LYS A 1 206 ? -7.709 7.551 11.729 1.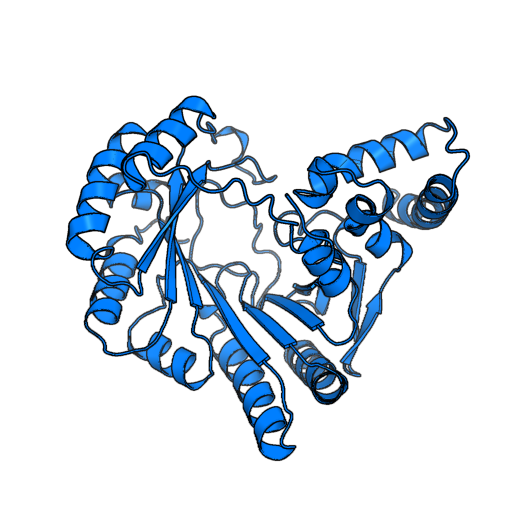00 88.50 206 LYS A O 1
ATOM 1701 N N . ALA A 1 207 ? -6.832 9.575 12.170 1.00 89.88 207 ALA A N 1
ATOM 1702 C CA . ALA A 1 207 ? -8.083 10.292 11.945 1.00 89.88 207 ALA A CA 1
ATOM 1703 C C . ALA A 1 207 ? -8.592 10.131 10.496 1.00 89.88 207 ALA A C 1
ATOM 1705 O O . ALA A 1 207 ? -7.818 10.207 9.532 1.00 89.88 207 ALA A O 1
ATOM 1706 N N . ILE A 1 208 ? -9.900 9.912 10.334 1.00 88.94 208 ILE A N 1
ATOM 1707 C CA . ILE A 1 208 ? -10.565 9.901 9.027 1.00 88.94 208 ILE A CA 1
ATOM 1708 C C . ILE A 1 208 ? -10.597 11.336 8.494 1.00 88.94 208 ILE A C 1
ATOM 1710 O O . ILE A 1 208 ? -11.149 12.241 9.118 1.00 88.94 208 ILE A O 1
ATOM 1714 N N . GLY A 1 209 ? -10.001 11.536 7.320 1.00 85.56 209 GLY A N 1
ATOM 1715 C CA . GLY A 1 209 ? -9.967 12.822 6.633 1.00 85.56 209 GLY A CA 1
ATOM 1716 C C . GLY A 1 209 ? -10.990 12.930 5.503 1.00 85.56 209 GLY A C 1
ATOM 1717 O O . GLY A 1 209 ? -11.521 11.933 5.018 1.00 85.56 209 GLY A O 1
ATOM 1718 N N . LYS A 1 210 ? -11.213 14.167 5.052 1.00 86.94 210 LYS A N 1
ATOM 1719 C CA . LYS A 1 210 ? -11.997 14.496 3.854 1.00 86.94 210 LYS A CA 1
ATOM 1720 C C . LYS A 1 210 ? -11.071 14.471 2.641 1.00 86.94 210 LYS A C 1
ATOM 1722 O O . LYS A 1 210 ? -10.193 15.326 2.518 1.00 86.94 210 LYS A O 1
ATOM 1727 N N . TYR A 1 211 ? -11.213 13.455 1.795 1.00 84.88 211 TYR A N 1
ATOM 1728 C CA . TYR A 1 211 ? -10.273 13.162 0.705 1.00 84.88 211 TYR A CA 1
ATOM 1729 C C . TYR A 1 211 ? -10.889 13.289 -0.697 1.00 84.88 211 TYR A C 1
ATOM 1731 O O . TYR A 1 211 ? -10.332 12.788 -1.670 1.00 84.88 211 TYR A O 1
ATOM 1739 N N . GLY A 1 212 ? -12.016 13.985 -0.815 1.00 81.69 212 GLY A N 1
ATOM 1740 C CA . GLY A 1 212 ? -12.758 14.198 -2.056 1.00 81.69 212 GLY A CA 1
ATOM 1741 C C . GLY A 1 212 ? -13.801 13.118 -2.348 1.00 81.69 212 GLY A C 1
ATOM 1742 O O . GLY A 1 212 ? -14.249 13.002 -3.487 1.00 81.69 212 GLY A O 1
ATOM 1743 N N . GLY A 1 213 ? -14.184 12.314 -1.353 1.00 83.62 213 GLY A N 1
ATOM 1744 C CA . GLY A 1 213 ? -15.218 11.299 -1.505 1.00 83.62 213 GLY A CA 1
ATOM 1745 C C . GLY A 1 213 ? -16.623 11.898 -1.537 1.00 83.62 213 GLY A C 1
ATOM 1746 O O . GLY A 1 213 ? -16.902 12.944 -0.950 1.00 83.62 213 GLY A O 1
ATOM 1747 N N . LYS A 1 214 ? -17.565 11.184 -2.167 1.00 86.75 214 LYS A N 1
ATOM 1748 C CA . LYS A 1 214 ? -18.984 11.596 -2.272 1.00 86.75 214 LYS A CA 1
ATOM 1749 C C . LYS A 1 214 ? -19.654 11.902 -0.921 1.00 86.75 214 LYS A C 1
ATOM 1751 O O . LYS A 1 214 ? -20.623 12.651 -0.858 1.00 86.75 214 LYS A O 1
ATOM 1756 N N . ASN A 1 215 ? -19.127 11.314 0.148 1.00 88.06 215 ASN A N 1
ATOM 1757 C CA . ASN A 1 215 ? -19.662 11.367 1.502 1.00 88.06 215 ASN A CA 1
ATOM 1758 C C . ASN A 1 215 ? -18.778 12.191 2.455 1.00 88.06 215 ASN A C 1
ATOM 1760 O O . ASN A 1 215 ? -18.986 12.131 3.660 1.00 88.06 215 ASN A O 1
ATOM 1764 N N . ASP A 1 216 ? -17.813 12.972 1.955 1.00 87.62 216 ASP A N 1
ATOM 1765 C CA . ASP A 1 216 ? -16.918 13.790 2.795 1.00 87.62 216 ASP A CA 1
ATOM 1766 C C . ASP A 1 216 ? -17.669 14.734 3.749 1.00 87.62 216 ASP A C 1
ATOM 1768 O O . ASP A 1 216 ? -17.190 15.051 4.836 1.00 87.62 216 ASP A O 1
ATOM 1772 N N . HIS A 1 217 ? -18.860 15.182 3.349 1.00 86.12 217 HIS A N 1
ATOM 1773 C CA . HIS A 1 217 ? -19.734 16.033 4.156 1.00 86.12 217 HIS A CA 1
ATOM 1774 C C . HIS A 1 217 ? -20.295 15.330 5.404 1.00 86.12 217 HIS A C 1
ATOM 1776 O O . HIS A 1 217 ? -20.754 16.012 6.311 1.00 86.12 217 HIS A O 1
ATOM 1782 N N . LEU A 1 218 ? -20.246 13.995 5.454 1.00 86.25 218 LEU A N 1
ATOM 1783 C CA . LEU A 1 218 ? -20.670 13.174 6.592 1.00 86.25 218 LEU A CA 1
ATOM 1784 C C . LEU A 1 218 ? -19.513 12.841 7.542 1.00 86.25 218 LEU A C 1
ATOM 1786 O O . LEU A 1 218 ? -19.731 12.193 8.558 1.00 86.25 218 LEU A O 1
ATOM 1790 N N . ILE A 1 219 ? -18.279 13.216 7.195 1.00 87.38 219 ILE A N 1
ATOM 1791 C CA . ILE A 1 219 ? -17.100 12.932 8.011 1.00 87.38 219 ILE A CA 1
ATOM 1792 C C . ILE A 1 219 ? -16.916 14.069 9.015 1.00 87.38 219 ILE A C 1
ATOM 1794 O O . ILE A 1 219 ? -16.730 15.223 8.611 1.00 87.38 219 ILE A O 1
ATOM 1798 N N . ASN A 1 220 ? -16.885 13.708 10.297 1.00 87.75 220 ASN A N 1
ATOM 1799 C CA . ASN A 1 220 ? -16.500 14.565 11.418 1.00 87.75 220 ASN A CA 1
ATOM 1800 C C . ASN A 1 220 ? -15.079 14.184 11.862 1.00 87.75 220 ASN A C 1
ATOM 1802 O O . ASN A 1 220 ? -14.915 13.199 12.586 1.00 87.75 220 ASN A O 1
ATOM 1806 N N . PRO A 1 221 ? -14.029 14.855 11.346 1.00 87.00 221 PRO A N 1
ATOM 1807 C CA . PRO A 1 221 ? -12.656 14.517 11.690 1.00 87.00 221 PRO A CA 1
ATOM 1808 C C . PRO A 1 221 ? -12.422 14.760 13.174 1.00 87.00 221 PRO A C 1
ATOM 1810 O O . PRO A 1 221 ? -12.871 15.769 13.705 1.00 87.00 221 PRO A O 1
ATOM 1813 N N . LEU A 1 222 ? -11.677 13.861 13.804 1.00 89.31 222 LEU A N 1
ATOM 1814 C CA . LEU A 1 222 ? -11.310 14.012 15.202 1.00 89.31 222 LEU A CA 1
ATOM 1815 C C . LEU A 1 222 ? -10.393 15.232 15.411 1.00 89.31 222 LEU A C 1
ATOM 1817 O O . LEU A 1 222 ? -9.596 15.565 14.523 1.00 89.31 222 LEU A O 1
ATOM 1821 N N . SER A 1 223 ? -10.479 15.877 16.576 1.00 87.69 223 SER A N 1
ATOM 1822 C CA . SER A 1 223 ? -9.543 16.942 16.948 1.00 87.69 223 SER A CA 1
ATOM 1823 C C . SER A 1 223 ? -8.119 16.403 17.150 1.00 87.69 223 SER A C 1
ATOM 1825 O O . SER A 1 223 ? -7.898 15.209 17.373 1.00 87.69 223 SER A O 1
ATOM 1827 N N . LYS A 1 224 ? -7.119 17.293 17.078 1.00 85.31 224 LYS A N 1
ATOM 1828 C CA . LYS A 1 224 ? -5.716 16.907 17.309 1.00 85.31 224 LYS A CA 1
ATOM 1829 C C . LYS A 1 224 ? -5.478 16.511 18.763 1.00 85.31 224 LYS A C 1
ATOM 1831 O O . LYS A 1 224 ? -4.651 15.645 19.031 1.00 85.31 224 LYS A O 1
ATOM 1836 N N . GLU A 1 225 ? -6.184 17.156 19.684 1.00 87.06 225 GLU A N 1
ATOM 1837 C CA . GLU A 1 225 ? -6.121 16.897 21.117 1.00 87.06 225 GLU A CA 1
ATOM 1838 C C . GLU A 1 225 ? -6.589 15.470 21.436 1.00 87.06 225 GLU A C 1
ATOM 1840 O O . GLU A 1 225 ? -5.877 14.722 22.103 1.00 87.06 225 GLU A O 1
ATOM 1845 N N . GLU A 1 226 ? -7.733 15.063 20.888 1.00 88.00 226 GLU A N 1
ATOM 1846 C CA . GLU A 1 226 ? -8.280 13.710 21.049 1.00 88.00 226 GLU A CA 1
ATOM 1847 C C . GLU A 1 226 ? -7.426 12.646 20.331 1.00 88.00 226 GLU A C 1
ATOM 1849 O O . GLU A 1 226 ? -7.209 11.554 20.862 1.00 88.00 226 GLU A O 1
ATOM 1854 N N . GLU A 1 227 ? -6.886 12.951 19.140 1.00 84.94 227 GLU A N 1
ATOM 1855 C CA . GLU A 1 227 ? -5.939 12.058 18.449 1.00 84.94 227 GLU A CA 1
ATOM 1856 C C . GLU A 1 227 ? -4.686 11.816 19.309 1.00 84.94 227 GLU A C 1
ATOM 1858 O O . GLU A 1 227 ? -4.229 10.675 19.442 1.00 84.94 227 GLU A O 1
ATOM 1863 N N . GLN A 1 228 ? -4.167 12.867 19.955 1.00 85.06 228 GLN A N 1
ATOM 1864 C CA . GLN A 1 228 ? -3.025 12.773 20.862 1.00 85.06 228 GLN A CA 1
ATOM 1865 C C . GLN A 1 228 ? -3.351 11.986 22.138 1.00 85.06 228 GLN A C 1
ATOM 1867 O O . GLN A 1 228 ? -2.510 11.225 22.622 1.00 85.06 228 GLN A O 1
ATOM 1872 N N . GLU A 1 229 ? -4.553 12.138 22.685 1.00 88.50 229 GLU A N 1
ATOM 1873 C CA . GLU A 1 229 ? -4.998 11.393 23.863 1.00 88.50 229 GLU A CA 1
ATOM 1874 C C . GLU A 1 229 ? -5.035 9.882 23.600 1.00 88.50 229 GLU A C 1
ATOM 1876 O O . GLU A 1 229 ? -4.440 9.099 24.350 1.00 88.50 229 GLU A O 1
ATOM 1881 N N . LEU A 1 230 ? -5.645 9.465 22.488 1.00 86.69 230 LEU A N 1
ATOM 1882 C CA . LEU A 1 230 ? -5.663 8.061 22.082 1.00 86.69 230 LEU A CA 1
ATOM 1883 C C . LEU A 1 230 ? -4.254 7.524 21.790 1.00 86.69 230 LEU A C 1
ATOM 1885 O O . LEU A 1 230 ? -3.937 6.386 22.148 1.00 86.69 230 LEU A O 1
ATOM 1889 N N . ALA A 1 231 ? -3.382 8.332 21.179 1.00 84.00 231 ALA A N 1
ATOM 1890 C CA . ALA A 1 231 ? -1.984 7.959 20.979 1.00 84.00 231 ALA A CA 1
ATOM 1891 C C . ALA A 1 231 ? -1.271 7.720 22.324 1.00 84.00 231 ALA A C 1
ATOM 1893 O O . ALA A 1 231 ? -0.628 6.683 22.512 1.00 84.00 231 ALA A O 1
ATOM 1894 N N . ASN A 1 232 ? -1.448 8.617 23.299 1.00 85.31 232 ASN A N 1
ATOM 1895 C CA . ASN A 1 232 ? -0.872 8.477 24.639 1.00 85.31 232 ASN A CA 1
ATOM 1896 C C . ASN A 1 232 ? -1.385 7.221 25.362 1.00 85.31 232 ASN A C 1
ATOM 1898 O O . ASN A 1 232 ? -0.611 6.546 26.047 1.00 85.31 232 ASN A O 1
ATOM 1902 N N . TYR A 1 233 ? -2.660 6.871 25.169 1.00 85.38 233 TYR A N 1
ATOM 1903 C CA . TYR A 1 233 ? -3.268 5.653 25.709 1.00 85.38 233 TYR A CA 1
ATOM 1904 C C . TYR A 1 233 ? -2.653 4.360 25.137 1.00 85.38 233 TYR A C 1
ATOM 1906 O O . TYR A 1 233 ? -2.494 3.355 25.844 1.00 85.38 233 TYR A O 1
ATOM 1914 N N . ILE A 1 234 ? -2.274 4.363 23.856 1.00 81.75 234 ILE A N 1
ATOM 1915 C CA . ILE A 1 234 ? -1.592 3.223 23.227 1.00 81.75 234 ILE A CA 1
ATOM 1916 C C . ILE A 1 234 ? -0.164 3.095 23.742 1.00 81.75 234 ILE A C 1
ATOM 1918 O O . ILE A 1 234 ? 0.234 2.000 24.140 1.00 81.75 234 ILE A O 1
ATOM 1922 N N . PHE A 1 235 ? 0.592 4.193 23.721 1.00 76.06 235 PHE A N 1
ATOM 1923 C CA . PHE A 1 235 ? 2.037 4.183 23.952 1.00 76.06 235 PHE A CA 1
ATOM 1924 C C . PHE A 1 235 ? 2.441 4.387 25.419 1.00 76.06 235 PHE A C 1
ATOM 1926 O O . PHE A 1 235 ? 3.631 4.502 25.702 1.00 76.06 235 PHE A O 1
ATOM 1933 N N . GLU A 1 236 ? 1.482 4.415 26.351 1.00 69.56 236 GLU A N 1
ATOM 1934 C CA . GLU A 1 236 ? 1.716 4.584 27.795 1.00 69.56 236 GLU A CA 1
ATOM 1935 C C . GLU A 1 236 ? 2.606 5.803 28.110 1.00 69.56 236 GLU A C 1
ATOM 1937 O O . GLU A 1 236 ? 3.512 5.732 28.936 1.00 69.56 236 GLU A O 1
ATOM 1942 N N . HIS A 1 237 ? 2.354 6.935 27.443 1.00 53.22 237 HIS A N 1
ATOM 1943 C CA . HIS A 1 237 ? 3.149 8.175 27.539 1.00 53.22 237 HIS A CA 1
ATOM 1944 C C . HIS A 1 237 ? 4.596 8.089 27.017 1.00 53.22 237 HIS A C 1
ATOM 1946 O O . HIS A 1 237 ? 5.391 9.001 27.256 1.00 53.22 237 HIS A O 1
ATOM 1952 N N . LYS A 1 238 ? 4.970 7.044 26.269 1.00 46.66 238 LYS A N 1
ATOM 1953 C CA . LYS A 1 238 ? 6.216 7.081 25.495 1.00 46.66 238 LYS A CA 1
ATOM 1954 C C . LYS A 1 238 ? 6.046 8.085 24.362 1.00 46.66 238 LYS A C 1
ATOM 1956 O O . LYS A 1 238 ? 5.170 7.923 23.516 1.00 46.66 238 LYS A O 1
ATOM 1961 N N . VAL A 1 239 ? 6.886 9.119 24.370 1.00 41.53 239 VAL A N 1
ATOM 1962 C CA . VAL A 1 239 ? 6.961 10.114 23.298 1.00 41.53 239 VAL A CA 1
ATOM 1963 C C . VAL A 1 239 ? 7.197 9.366 21.991 1.00 41.53 239 VAL A C 1
ATOM 1965 O O . VAL A 1 239 ? 8.229 8.717 21.816 1.00 41.53 239 VAL A O 1
ATOM 1968 N N . GLN A 1 240 ? 6.214 9.410 21.095 1.00 48.00 240 GLN A N 1
ATOM 1969 C CA . GLN A 1 240 ? 6.426 9.003 19.720 1.00 48.00 240 GLN A CA 1
ATOM 1970 C C . GLN A 1 240 ? 7.430 10.005 19.153 1.00 48.00 240 GLN A C 1
ATOM 1972 O O . GLN A 1 240 ? 7.160 11.204 19.162 1.00 48.00 240 GLN A O 1
ATOM 1977 N N . ASP A 1 241 ? 8.606 9.540 18.729 1.00 41.78 241 ASP A N 1
ATOM 1978 C CA . ASP A 1 241 ? 9.521 10.405 17.992 1.00 41.78 241 ASP A CA 1
ATOM 1979 C C . ASP A 1 241 ? 8.725 10.988 16.821 1.00 41.78 241 ASP A C 1
ATOM 1981 O O . ASP A 1 241 ? 8.225 10.236 15.976 1.00 41.78 241 ASP A O 1
ATOM 1985 N N . GLU A 1 242 ? 8.583 12.316 16.784 1.00 43.97 242 GLU A N 1
ATOM 1986 C CA . GLU A 1 242 ? 8.065 13.061 15.637 1.00 43.97 242 GLU A CA 1
ATOM 1987 C C . GLU A 1 242 ? 9.079 12.942 14.488 1.00 43.97 242 GLU A C 1
ATOM 1989 O O . GLU A 1 242 ? 9.754 13.888 14.057 1.00 43.97 242 GLU A O 1
ATOM 1994 N N . ASN A 1 243 ? 9.243 11.726 13.981 1.00 47.47 243 ASN A N 1
ATOM 1995 C CA . ASN A 1 243 ? 9.940 11.478 12.747 1.00 47.47 243 ASN A CA 1
ATOM 1996 C C . ASN A 1 243 ? 9.023 11.967 11.635 1.00 47.47 243 ASN A C 1
ATOM 1998 O O . ASN A 1 243 ? 8.163 11.249 11.133 1.00 47.47 243 ASN A O 1
ATOM 2002 N N . GLN A 1 244 ? 9.213 13.245 11.301 1.00 56.03 244 GLN A N 1
ATOM 2003 C CA . GLN A 1 244 ? 8.693 13.883 10.099 1.00 56.03 244 GLN A CA 1
ATOM 2004 C C . GLN A 1 244 ? 8.935 12.953 8.909 1.00 56.03 244 GLN A C 1
ATOM 2006 O O . GLN A 1 244 ? 10.074 12.758 8.477 1.00 56.03 244 GLN A O 1
ATOM 2011 N N . ASN A 1 245 ? 7.860 12.344 8.419 1.00 75.88 245 ASN A N 1
ATOM 2012 C CA . ASN A 1 245 ? 7.919 11.388 7.330 1.00 75.88 245 ASN A CA 1
ATOM 2013 C C . ASN A 1 245 ? 7.685 12.127 6.018 1.00 75.88 245 ASN A C 1
ATOM 2015 O O . ASN A 1 245 ? 6.632 12.722 5.803 1.00 75.88 245 ASN A O 1
ATOM 2019 N N . ILE A 1 246 ? 8.663 12.056 5.115 1.00 89.06 246 ILE A N 1
ATOM 2020 C CA . ILE A 1 246 ? 8.465 12.496 3.736 1.00 89.06 246 ILE A CA 1
ATOM 2021 C C . ILE A 1 246 ? 7.412 11.585 3.101 1.00 89.06 246 ILE A C 1
ATOM 2023 O O . ILE A 1 246 ? 7.593 10.364 3.040 1.00 89.06 246 ILE A O 1
ATOM 2027 N N . CYS A 1 247 ? 6.333 12.173 2.590 1.00 93.62 247 CYS A N 1
ATOM 2028 C CA . CYS A 1 247 ? 5.328 11.430 1.846 1.00 93.62 247 CYS A CA 1
ATOM 2029 C C . CYS A 1 247 ? 5.951 10.779 0.612 1.00 93.62 247 CYS A C 1
ATOM 2031 O O . CYS A 1 247 ? 6.738 11.395 -0.108 1.00 93.62 247 CYS A O 1
ATOM 2033 N N . TYR A 1 248 ? 5.560 9.537 0.329 1.00 94.88 248 TYR A N 1
ATOM 2034 C CA . TYR A 1 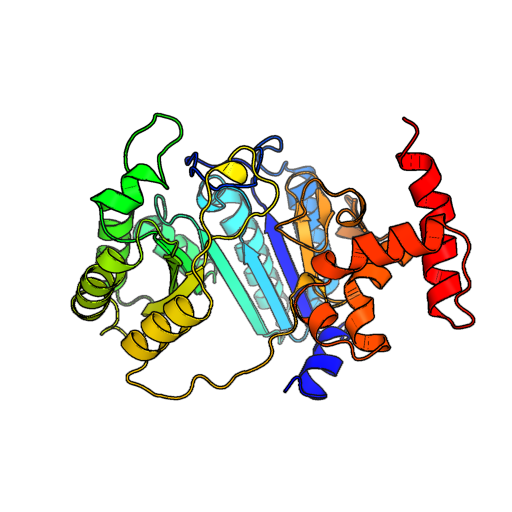248 ? 6.007 8.822 -0.866 1.00 94.88 248 TYR A CA 1
ATOM 2035 C C . TYR A 1 248 ? 5.745 9.647 -2.140 1.00 94.88 248 TYR A C 1
ATOM 2037 O O . TYR A 1 248 ? 6.601 9.714 -3.014 1.00 94.88 248 TYR A O 1
ATOM 2045 N N . ALA A 1 249 ? 4.627 10.383 -2.206 1.00 96.25 249 ALA A N 1
ATOM 2046 C CA . ALA A 1 249 ? 4.279 11.202 -3.364 1.00 96.25 249 ALA A CA 1
ATOM 2047 C C . ALA A 1 249 ? 5.280 12.342 -3.602 1.00 96.25 249 ALA A C 1
ATOM 2049 O O . ALA A 1 249 ? 5.453 12.773 -4.740 1.00 96.25 249 ALA A O 1
ATOM 2050 N N . SER A 1 250 ? 5.967 12.797 -2.553 1.00 95.25 250 SER A N 1
ATOM 2051 C CA . SER A 1 250 ? 7.010 13.819 -2.636 1.00 95.25 250 SER A CA 1
ATOM 2052 C C . SER A 1 250 ? 8.292 13.278 -3.263 1.00 95.25 250 SER A C 1
ATOM 2054 O O . SER A 1 250 ? 9.004 14.008 -3.954 1.00 95.25 250 SER A O 1
ATOM 2056 N N . LYS A 1 251 ? 8.608 11.996 -3.038 1.00 95.12 251 LYS A N 1
ATOM 2057 C CA . LYS A 1 251 ? 9.887 11.385 -3.421 1.00 95.12 251 LYS A CA 1
ATOM 2058 C C . LYS A 1 251 ? 9.997 11.227 -4.940 1.00 95.12 251 LYS A C 1
ATOM 2060 O O . LYS A 1 251 ? 9.134 10.573 -5.528 1.00 95.12 251 LYS A O 1
ATOM 2065 N N . PRO A 1 252 ? 11.041 11.754 -5.597 1.00 94.81 252 PRO A N 1
ATOM 2066 C CA . PRO A 1 252 ? 11.237 11.604 -7.041 1.00 94.81 252 PRO A CA 1
ATOM 2067 C C . PRO A 1 252 ? 11.235 10.156 -7.545 1.00 94.81 252 PRO A C 1
ATOM 2069 O O . PRO A 1 252 ? 10.756 9.905 -8.645 1.00 94.81 252 PRO A O 1
ATOM 2072 N N . ASN A 1 253 ? 11.728 9.210 -6.747 1.00 95.94 253 ASN A N 1
ATOM 2073 C CA . ASN A 1 253 ? 11.849 7.794 -7.097 1.00 95.94 253 ASN A CA 1
ATOM 2074 C C . ASN A 1 253 ? 10.664 6.906 -6.665 1.00 95.94 253 ASN A C 1
ATOM 2076 O O . ASN A 1 253 ? 10.779 5.681 -6.706 1.00 95.94 253 ASN A O 1
ATOM 2080 N N . SER A 1 254 ? 9.544 7.506 -6.254 1.00 97.56 254 SER A N 1
ATOM 2081 C CA . SER A 1 254 ? 8.323 6.788 -5.880 1.00 97.56 254 SER A CA 1
ATOM 2082 C C . SER A 1 254 ? 7.205 7.029 -6.886 1.00 97.56 254 SER A C 1
ATOM 2084 O O . SER A 1 254 ? 6.914 8.178 -7.220 1.00 97.56 254 SER A O 1
ATOM 2086 N N . PHE A 1 255 ? 6.566 5.979 -7.390 1.00 98.44 255 PHE A N 1
ATOM 2087 C CA . PHE A 1 255 ? 5.531 6.094 -8.420 1.00 98.44 255 PHE A CA 1
ATOM 2088 C C . PHE A 1 255 ? 4.334 5.208 -8.114 1.00 98.44 255 PHE A C 1
ATOM 2090 O O . PHE A 1 255 ? 4.468 4.143 -7.523 1.00 98.44 255 PHE A O 1
ATOM 2097 N N . VAL A 1 256 ? 3.160 5.630 -8.567 1.00 98.75 256 VAL A N 1
ATOM 2098 C CA . VAL A 1 256 ? 1.935 4.837 -8.541 1.00 98.75 256 VAL A CA 1
ATOM 2099 C C . VAL A 1 256 ? 1.672 4.320 -9.954 1.00 98.75 256 VAL A C 1
ATOM 2101 O O . VAL A 1 256 ? 1.553 5.122 -10.873 1.00 98.75 256 VAL A O 1
ATOM 2104 N N . ILE A 1 257 ? 1.553 3.008 -10.143 1.00 98.69 257 ILE A N 1
ATOM 2105 C CA . ILE A 1 257 ? 1.113 2.399 -11.405 1.00 98.69 257 ILE A CA 1
ATOM 2106 C C . ILE A 1 257 ? -0.358 2.024 -11.247 1.00 98.69 257 ILE A C 1
ATOM 2108 O O . ILE A 1 257 ? -0.699 1.104 -10.497 1.00 98.69 257 ILE A O 1
ATOM 2112 N N . ARG A 1 258 ? -1.234 2.755 -11.940 1.00 98.44 258 ARG A N 1
ATOM 2113 C CA . ARG A 1 258 ? -2.677 2.487 -11.954 1.00 98.44 258 ARG A CA 1
ATOM 2114 C C . ARG A 1 258 ? -3.015 1.266 -12.806 1.00 98.44 258 ARG A C 1
ATOM 2116 O O . ARG A 1 258 ?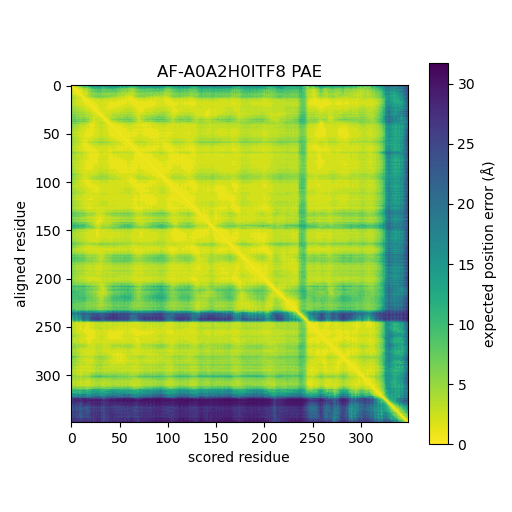 -2.237 0.850 -13.667 1.00 98.44 258 ARG A O 1
ATOM 2123 N N . ALA A 1 259 ? -4.211 0.712 -12.611 1.00 98.38 259 ALA A N 1
ATOM 2124 C CA . ALA A 1 259 ? -4.646 -0.496 -13.320 1.00 98.38 259 ALA A CA 1
ATOM 2125 C C . ALA A 1 259 ? -4.796 -0.291 -14.845 1.00 98.38 259 ALA A C 1
ATOM 2127 O O . ALA A 1 259 ? -4.761 -1.253 -15.616 1.00 98.38 259 ALA A O 1
ATOM 2128 N N . ASP A 1 260 ? -4.948 0.954 -15.296 1.00 97.75 260 ASP A N 1
ATOM 2129 C CA . ASP A 1 260 ? -5.012 1.348 -16.707 1.00 97.75 260 ASP A CA 1
ATOM 2130 C C . ASP A 1 260 ? -3.639 1.689 -17.328 1.00 97.75 260 ASP A C 1
ATOM 2132 O O . ASP A 1 260 ? -3.557 1.983 -18.524 1.00 97.75 260 ASP A O 1
ATOM 2136 N N . GLY A 1 261 ? -2.563 1.619 -16.536 1.00 98.12 261 GLY A N 1
ATOM 2137 C CA . GLY A 1 261 ? -1.198 1.942 -16.945 1.00 98.12 261 GLY A CA 1
ATOM 2138 C C . GLY A 1 261 ? -0.815 3.415 -16.806 1.00 98.12 261 GLY A C 1
ATOM 2139 O O . GLY A 1 261 ? 0.303 3.768 -17.179 1.00 98.12 261 GLY A O 1
ATOM 2140 N N . ASN A 1 262 ? -1.690 4.281 -16.285 1.00 98.38 262 ASN A N 1
ATOM 2141 C CA . ASN A 1 262 ? -1.289 5.640 -15.925 1.00 98.38 262 ASN A CA 1
ATOM 2142 C C . ASN A 1 262 ? -0.257 5.615 -14.786 1.00 98.38 262 ASN A C 1
ATOM 2144 O O . ASN A 1 262 ? -0.339 4.792 -13.867 1.00 98.38 262 ASN A O 1
ATOM 2148 N N . ILE A 1 263 ? 0.711 6.529 -14.859 1.00 98.56 263 ILE A N 1
ATOM 2149 C CA . ILE A 1 263 ? 1.706 6.750 -13.812 1.00 98.56 263 ILE A CA 1
ATOM 2150 C C . ILE A 1 263 ? 1.294 7.966 -12.996 1.00 98.56 263 ILE A C 1
ATOM 2152 O O . ILE A 1 263 ? 1.230 9.086 -13.505 1.00 98.56 263 ILE A O 1
ATOM 2156 N N . ASN A 1 264 ? 1.070 7.742 -11.708 1.00 98.25 264 ASN A N 1
ATOM 2157 C CA . ASN A 1 264 ? 0.657 8.755 -10.757 1.00 98.25 264 ASN A CA 1
ATOM 2158 C C . ASN A 1 264 ? 1.695 8.957 -9.643 1.00 98.25 264 ASN A C 1
ATOM 2160 O O . ASN A 1 264 ? 2.664 8.206 -9.524 1.00 98.25 264 ASN A O 1
ATOM 2164 N N . LYS A 1 265 ? 1.500 9.980 -8.804 1.00 97.62 265 LYS A N 1
ATOM 2165 C CA . LYS A 1 265 ? 2.350 10.249 -7.629 1.00 97.62 265 LYS A CA 1
ATOM 2166 C C . LYS A 1 265 ? 1.673 9.928 -6.303 1.00 97.62 265 LYS A C 1
ATOM 2168 O O . LYS A 1 265 ? 2.344 9.525 -5.363 1.00 97.62 265 LYS A O 1
ATOM 2173 N N . CYS A 1 266 ? 0.359 10.084 -6.222 1.00 96.94 266 CYS A N 1
ATOM 2174 C CA . CYS A 1 266 ? -0.436 9.971 -5.008 1.00 96.94 266 CYS A CA 1
ATOM 2175 C C . CYS A 1 266 ? -1.566 8.954 -5.185 1.00 96.94 266 CYS A C 1
ATOM 2177 O O . CYS A 1 266 ? -2.240 8.948 -6.215 1.00 96.94 266 CYS A O 1
ATOM 2179 N N . THR A 1 267 ? -1.821 8.137 -4.163 1.00 95.56 267 THR A N 1
ATOM 2180 C CA . THR A 1 267 ? -2.949 7.195 -4.159 1.00 95.56 267 THR A CA 1
ATOM 2181 C C . THR A 1 267 ? -4.273 7.828 -3.748 1.00 95.56 267 THR A C 1
ATOM 2183 O O . THR A 1 267 ? -5.304 7.201 -3.926 1.00 95.56 267 THR A O 1
ATOM 2186 N N . VAL A 1 268 ? -4.261 9.057 -3.222 1.00 93.12 268 VAL A N 1
ATOM 2187 C CA . VAL A 1 268 ? -5.467 9.760 -2.752 1.00 93.12 268 VAL A CA 1
ATOM 2188 C C . VAL A 1 268 ? -6.060 10.639 -3.852 1.00 93.12 268 VAL A C 1
ATOM 2190 O O . VAL A 1 268 ? -7.253 10.603 -4.126 1.00 93.12 268 VAL A O 1
ATOM 2193 N N . ALA A 1 269 ? -5.219 11.400 -4.553 1.00 91.44 269 ALA A N 1
ATOM 2194 C CA . ALA A 1 269 ? -5.652 12.343 -5.582 1.00 91.44 269 ALA A CA 1
ATOM 2195 C C . ALA A 1 269 ? -5.865 11.678 -6.961 1.00 91.44 269 ALA A C 1
ATOM 2197 O O . ALA A 1 269 ? -5.459 12.234 -7.980 1.00 91.44 269 ALA A O 1
ATOM 2198 N N . LEU A 1 270 ? -6.430 10.465 -7.025 1.00 90.50 270 LEU A N 1
ATOM 2199 C CA . LEU A 1 270 ? -6.494 9.651 -8.258 1.00 90.50 270 LEU A CA 1
ATOM 2200 C C . LEU A 1 270 ? -7.241 10.331 -9.413 1.00 90.50 270 LEU A C 1
ATOM 2202 O O . LEU A 1 270 ? -6.869 10.151 -10.571 1.00 90.50 270 LEU A O 1
ATOM 2206 N N . ASN A 1 271 ? -8.243 11.148 -9.090 1.00 87.31 271 ASN A N 1
ATOM 2207 C CA . ASN A 1 271 ? -9.048 11.886 -10.066 1.00 87.31 271 ASN A CA 1
ATOM 2208 C C . ASN A 1 271 ? -8.510 13.293 -10.360 1.00 87.31 271 ASN A C 1
ATOM 2210 O O . ASN A 1 271 ? -9.081 14.015 -11.173 1.00 87.31 271 ASN A O 1
ATOM 2214 N N . ASN A 1 272 ? -7.415 13.704 -9.712 1.00 89.19 272 ASN A N 1
ATOM 2215 C CA . ASN A 1 272 ? -6.793 14.986 -10.001 1.00 89.19 272 ASN A CA 1
ATOM 2216 C C . ASN A 1 272 ? -5.863 14.854 -11.222 1.00 89.19 272 ASN A C 1
ATOM 2218 O O . ASN A 1 272 ? -4.931 14.048 -11.177 1.00 89.19 272 ASN A O 1
ATOM 2222 N N . PRO A 1 273 ? -6.039 15.658 -12.285 1.00 89.50 273 PRO A N 1
ATOM 2223 C CA . PRO A 1 273 ? -5.220 15.546 -13.492 1.00 89.50 273 PRO A CA 1
ATOM 2224 C C . PRO A 1 273 ? -3.729 15.805 -13.239 1.00 89.50 273 PRO A C 1
ATOM 2226 O O . PRO A 1 273 ? -2.896 15.189 -13.891 1.00 89.50 273 PRO A O 1
ATOM 2229 N N . ILE A 1 274 ? -3.369 16.636 -12.251 1.00 92.19 274 ILE A N 1
ATOM 2230 C CA . ILE A 1 274 ? -1.962 16.907 -11.890 1.00 92.19 274 ILE A CA 1
ATOM 2231 C C . ILE A 1 274 ? -1.286 15.659 -11.307 1.00 92.19 274 ILE A C 1
ATOM 2233 O O . ILE A 1 274 ? -0.062 15.528 -11.344 1.00 92.19 274 ILE A O 1
ATOM 2237 N N . ASN A 1 275 ? -2.073 14.734 -10.755 1.00 95.19 275 ASN A N 1
ATOM 2238 C CA . ASN A 1 275 ? -1.561 13.484 -10.219 1.00 95.19 275 ASN A CA 1
ATOM 2239 C C . ASN A 1 275 ? -1.179 12.492 -11.315 1.00 95.19 275 ASN A C 1
ATOM 2241 O O . ASN A 1 275 ? -0.307 11.673 -11.062 1.00 95.19 275 ASN A O 1
ATOM 2245 N N . ASN A 1 276 ? -1.780 12.562 -12.506 1.00 96.31 276 ASN A N 1
ATOM 2246 C CA . ASN A 1 276 ? -1.342 11.761 -13.644 1.00 96.31 276 ASN A CA 1
ATOM 2247 C C . ASN A 1 276 ? -0.126 12.434 -14.292 1.00 96.31 276 ASN A C 1
ATOM 2249 O O . ASN A 1 276 ? -0.247 13.438 -14.992 1.00 96.31 276 ASN A O 1
ATOM 2253 N N . ILE A 1 277 ? 1.054 11.876 -14.042 1.00 97.44 277 ILE A N 1
ATOM 2254 C CA . ILE A 1 277 ? 2.321 12.423 -14.525 1.00 97.44 277 ILE A CA 1
ATOM 2255 C C . ILE A 1 277 ? 2.855 11.678 -15.746 1.00 97.44 277 ILE A C 1
ATOM 2257 O O . ILE A 1 277 ? 3.952 11.996 -16.195 1.00 97.44 277 ILE A O 1
ATOM 2261 N N . GLY A 1 278 ? 2.146 10.684 -16.280 1.00 97.50 278 GLY A N 1
ATOM 2262 C CA . GLY A 1 278 ? 2.665 9.906 -17.396 1.00 97.50 278 GLY A CA 1
ATOM 2263 C C . GLY A 1 278 ? 1.976 8.573 -17.623 1.00 97.50 278 GLY A C 1
ATOM 2264 O O . GLY A 1 278 ? 0.925 8.279 -17.060 1.00 97.50 278 GLY A O 1
ATOM 2265 N N . LYS A 1 279 ? 2.598 7.733 -18.450 1.00 98.25 279 LYS A N 1
ATOM 2266 C CA . LYS A 1 279 ? 2.064 6.415 -18.797 1.00 98.25 279 LYS A CA 1
ATOM 2267 C C . LYS A 1 279 ? 3.155 5.355 -18.864 1.00 98.25 279 LYS A C 1
ATOM 2269 O O . LYS A 1 279 ? 4.272 5.614 -19.305 1.00 98.25 279 LYS A O 1
ATOM 2274 N N . LEU A 1 280 ? 2.804 4.148 -18.442 1.00 98.44 280 LEU A N 1
ATOM 2275 C CA . LEU A 1 280 ? 3.591 2.949 -18.661 1.00 98.44 280 LEU A CA 1
ATOM 2276 C C . LEU A 1 280 ? 3.302 2.410 -20.063 1.00 98.44 280 LEU A C 1
ATOM 2278 O O . LEU A 1 280 ? 2.160 2.073 -20.387 1.00 98.44 280 LEU A O 1
ATOM 2282 N N . VAL A 1 281 ? 4.335 2.320 -20.896 1.00 97.06 281 VAL A N 1
ATOM 2283 C CA . VAL A 1 281 ? 4.207 1.812 -22.268 1.00 97.06 281 VAL A CA 1
ATOM 2284 C C . VAL A 1 281 ? 4.705 0.377 -22.389 1.00 97.06 281 VAL A C 1
ATOM 2286 O O . VAL A 1 281 ? 5.428 -0.125 -21.532 1.00 97.06 281 VAL A O 1
ATOM 2289 N N . GLY A 1 282 ? 4.320 -0.302 -23.473 1.00 95.38 282 GLY A N 1
ATOM 2290 C CA . GLY A 1 282 ? 4.536 -1.742 -23.653 1.00 95.38 282 GLY A CA 1
ATOM 2291 C C . GLY A 1 282 ? 5.996 -2.210 -23.640 1.00 95.38 282 GLY A C 1
ATOM 2292 O O . GLY A 1 282 ? 6.223 -3.400 -23.481 1.00 95.38 282 GLY A O 1
ATOM 2293 N N . SER A 1 283 ? 6.978 -1.312 -23.773 1.00 95.88 283 SER A N 1
ATOM 2294 C CA . SER A 1 283 ? 8.411 -1.616 -23.618 1.00 95.88 283 SER A CA 1
ATOM 2295 C C . SER A 1 283 ? 8.870 -1.716 -22.156 1.00 95.88 283 SER A C 1
ATOM 2297 O O . SER A 1 283 ? 10.033 -2.024 -21.899 1.00 95.88 283 SER A O 1
ATOM 2299 N N . GLY A 1 284 ? 8.000 -1.387 -21.196 1.00 96.50 284 GLY A N 1
ATOM 2300 C CA . GLY A 1 284 ? 8.369 -1.187 -19.795 1.00 96.50 284 GLY A CA 1
ATOM 2301 C C . GLY A 1 284 ? 8.991 0.181 -19.503 1.00 96.50 284 GLY A C 1
ATOM 2302 O O . GLY A 1 284 ? 9.513 0.401 -18.414 1.00 96.50 284 GLY A O 1
ATOM 2303 N N . SER A 1 285 ? 8.962 1.115 -20.456 1.00 96.69 285 SER A N 1
ATOM 2304 C CA . SER A 1 285 ? 9.386 2.499 -20.227 1.00 96.69 285 SER A CA 1
ATOM 2305 C C . SER A 1 285 ? 8.261 3.317 -19.583 1.00 96.69 285 SER A C 1
ATOM 2307 O O . SER A 1 285 ? 7.088 3.159 -19.923 1.00 96.69 285 SER A O 1
ATOM 2309 N N . MET A 1 286 ? 8.625 4.217 -18.669 1.00 97.25 286 MET A N 1
ATOM 2310 C CA . MET A 1 286 ? 7.707 5.221 -18.128 1.00 97.25 286 MET A CA 1
ATOM 2311 C C . MET A 1 286 ? 7.864 6.522 -18.917 1.00 97.25 286 MET A C 1
ATOM 2313 O O . MET A 1 286 ? 8.907 7.173 -18.842 1.00 97.25 286 MET A O 1
ATOM 2317 N N . GLU A 1 287 ? 6.835 6.910 -19.664 1.00 97.12 287 GLU A N 1
ATOM 2318 C CA . GLU A 1 287 ? 6.776 8.203 -20.347 1.00 97.12 287 GLU A CA 1
ATOM 2319 C C . GLU A 1 287 ? 6.271 9.257 -19.361 1.00 97.12 287 GLU A C 1
ATOM 2321 O O . GLU A 1 287 ? 5.067 9.396 -19.149 1.00 97.12 287 GLU A O 1
ATOM 2326 N N . ILE A 1 288 ? 7.204 9.955 -18.709 1.00 96.38 288 ILE A N 1
ATOM 2327 C CA . ILE A 1 288 ? 6.909 10.909 -17.635 1.00 96.38 288 ILE A CA 1
ATOM 2328 C C . ILE A 1 288 ? 6.929 12.348 -18.151 1.00 96.38 288 ILE A C 1
ATOM 2330 O O . ILE A 1 288 ? 7.924 12.823 -18.702 1.00 96.38 288 ILE A O 1
ATOM 2334 N N . ASN A 1 289 ? 5.860 13.084 -17.864 1.00 95.62 289 ASN A N 1
ATOM 2335 C CA . ASN A 1 289 ? 5.847 14.535 -17.895 1.00 95.62 289 ASN A CA 1
ATOM 2336 C C . ASN A 1 289 ? 6.674 15.064 -16.711 1.00 95.62 289 ASN A C 1
ATOM 2338 O O . ASN A 1 289 ? 6.218 15.116 -15.566 1.00 95.62 289 ASN A O 1
ATOM 2342 N N . THR A 1 290 ? 7.918 15.444 -16.998 1.00 92.00 290 THR A N 1
ATOM 2343 C CA . THR A 1 290 ? 8.881 15.884 -15.978 1.00 92.00 290 THR A CA 1
ATOM 2344 C C . THR A 1 290 ? 8.452 17.158 -15.260 1.00 92.00 290 THR A C 1
ATOM 2346 O O . THR A 1 290 ? 8.799 17.351 -14.099 1.00 92.00 290 THR A O 1
ATOM 2349 N N . ASP A 1 291 ? 7.675 18.007 -15.918 1.00 89.06 291 ASP A N 1
ATOM 2350 C CA . ASP A 1 291 ? 7.191 19.268 -15.378 1.00 89.06 291 ASP A CA 1
ATOM 2351 C C . ASP A 1 291 ? 6.095 19.042 -14.329 1.00 89.06 291 ASP A C 1
ATOM 2353 O O . ASP A 1 291 ? 6.190 19.581 -13.223 1.00 89.06 291 ASP A O 1
ATOM 2357 N N . LEU A 1 292 ? 5.153 18.127 -14.587 1.00 91.62 292 LEU A N 1
ATOM 2358 C CA . LEU A 1 292 ? 4.217 17.667 -13.557 1.00 91.62 292 LEU A CA 1
ATOM 2359 C C . LEU A 1 292 ? 4.946 16.923 -12.434 1.00 91.62 292 LEU A C 1
ATOM 2361 O O . LEU A 1 292 ? 4.712 17.216 -11.265 1.00 91.62 292 LEU A O 1
ATOM 2365 N N . ALA A 1 293 ? 5.870 16.013 -12.756 1.00 92.69 293 ALA A N 1
ATOM 2366 C CA . ALA A 1 293 ? 6.615 15.257 -11.747 1.00 92.69 293 ALA A CA 1
ATOM 2367 C C . ALA A 1 293 ? 7.405 16.167 -10.784 1.00 92.69 293 ALA A C 1
ATOM 2369 O O . ALA A 1 293 ? 7.407 15.921 -9.577 1.00 92.69 293 ALA A O 1
ATOM 2370 N N . LYS A 1 294 ? 8.018 17.252 -11.285 1.00 91.12 294 LYS A N 1
ATOM 2371 C CA . LYS A 1 294 ? 8.720 18.248 -10.454 1.00 91.12 294 LYS A CA 1
ATOM 2372 C C . LYS A 1 294 ? 7.797 18.910 -9.439 1.00 91.12 294 LYS A C 1
ATOM 2374 O O . LYS A 1 294 ? 8.238 19.113 -8.312 1.00 91.12 294 LYS A O 1
ATOM 2379 N N . LEU A 1 295 ? 6.546 19.219 -9.804 1.00 91.94 295 LEU A N 1
ATOM 2380 C CA . LEU A 1 295 ? 5.583 19.834 -8.880 1.00 91.94 295 LEU A CA 1
ATOM 2381 C C . LEU A 1 295 ? 5.413 18.984 -7.621 1.00 91.94 295 LEU A C 1
ATOM 2383 O O . LEU A 1 295 ? 5.393 19.521 -6.519 1.00 91.94 295 LEU A O 1
ATOM 2387 N N . TRP A 1 296 ? 5.367 17.662 -7.755 1.00 94.38 296 TRP A N 1
ATOM 2388 C CA . TRP A 1 296 ? 5.234 16.761 -6.612 1.00 94.38 296 TRP A CA 1
ATOM 2389 C C . TRP A 1 296 ? 6.468 16.751 -5.702 1.00 94.38 296 TRP A C 1
ATOM 2391 O O . TRP A 1 296 ? 6.326 16.564 -4.501 1.00 94.38 296 TRP A O 1
ATOM 2401 N N . SER A 1 297 ? 7.658 17.037 -6.232 1.00 92.69 297 SER A N 1
ATOM 2402 C CA . SER A 1 297 ? 8.922 17.010 -5.483 1.00 92.69 297 SER A CA 1
ATOM 2403 C C . SER A 1 297 ? 9.447 18.387 -5.052 1.00 92.69 297 SER A C 1
ATOM 2405 O O . SER A 1 297 ? 10.557 18.466 -4.524 1.00 92.69 297 SER A O 1
ATOM 2407 N N . LEU A 1 298 ? 8.678 19.471 -5.232 1.00 90.38 298 LEU A N 1
ATOM 2408 C CA . LEU A 1 298 ? 9.123 20.840 -4.915 1.00 90.38 298 LEU A CA 1
ATOM 2409 C C . LEU A 1 298 ? 9.572 21.032 -3.461 1.00 90.38 298 LEU A C 1
ATOM 2411 O O . LEU A 1 298 ? 10.521 21.783 -3.238 1.00 90.38 298 LEU A O 1
ATOM 2415 N N . GLY A 1 299 ? 8.963 20.307 -2.515 1.00 88.44 299 GLY A N 1
ATOM 2416 C CA . GLY A 1 299 ? 9.304 20.346 -1.086 1.00 88.44 299 GLY A CA 1
ATOM 2417 C C . GLY A 1 299 ? 10.793 20.135 -0.786 1.00 88.44 299 GLY A C 1
ATOM 2418 O O . GLY A 1 299 ? 11.337 20.708 0.153 1.00 88.44 299 GLY A O 1
ATOM 2419 N N . PHE A 1 300 ? 11.488 19.354 -1.620 1.00 87.62 300 PHE A N 1
ATOM 2420 C CA . PHE A 1 300 ? 12.926 19.123 -1.471 1.00 87.62 300 PHE A CA 1
ATOM 2421 C C . PHE A 1 300 ? 13.780 20.324 -1.888 1.00 87.62 300 PHE A C 1
ATOM 2423 O O . PHE A 1 300 ? 14.878 20.501 -1.370 1.00 87.62 300 PHE A O 1
ATOM 2430 N N . PHE A 1 301 ? 13.302 21.143 -2.826 1.00 84.75 301 PHE A N 1
ATOM 2431 C CA . PHE A 1 301 ? 14.064 22.261 -3.388 1.00 84.75 301 PHE A CA 1
ATOM 2432 C C . PHE A 1 301 ? 13.880 23.555 -2.598 1.00 84.75 301 PHE A C 1
ATOM 2434 O O . PHE A 1 301 ? 14.785 24.383 -2.556 1.00 84.75 301 PHE A O 1
ATOM 2441 N N . ASN A 1 302 ? 12.713 23.739 -1.982 1.00 84.00 302 ASN A N 1
ATOM 2442 C CA . ASN A 1 302 ? 12.415 24.894 -1.136 1.00 84.00 302 ASN A CA 1
ATOM 2443 C C . ASN A 1 302 ? 12.546 24.589 0.368 1.00 84.00 302 ASN A C 1
ATOM 2445 O O . ASN A 1 302 ? 12.363 25.499 1.172 1.00 84.00 302 ASN A O 1
ATOM 2449 N N . ASN A 1 303 ? 12.871 23.342 0.738 1.00 83.31 303 ASN A N 1
ATOM 2450 C CA . ASN A 1 303 ? 12.941 22.868 2.122 1.00 83.31 303 ASN A CA 1
ATOM 2451 C C . ASN A 1 303 ? 11.629 23.106 2.905 1.00 83.31 303 ASN A C 1
ATOM 2453 O O . ASN A 1 303 ? 11.645 23.373 4.109 1.00 83.31 303 ASN A O 1
ATOM 2457 N N . ASP A 1 304 ? 10.491 23.042 2.207 1.00 87.31 304 ASP A N 1
ATOM 2458 C CA . ASP A 1 304 ? 9.155 23.216 2.777 1.00 87.31 304 ASP A CA 1
ATOM 2459 C C . ASP A 1 304 ? 8.656 21.884 3.345 1.00 87.31 304 ASP A C 1
ATOM 2461 O O . ASP A 1 304 ? 8.353 20.933 2.618 1.00 87.31 304 ASP A O 1
ATOM 2465 N N . LYS A 1 305 ? 8.587 21.821 4.675 1.00 85.12 305 LYS A N 1
ATOM 2466 C CA . LYS A 1 305 ? 8.225 20.610 5.414 1.00 85.12 305 LYS A CA 1
ATOM 2467 C C . LYS A 1 305 ? 6.781 20.186 5.172 1.00 85.12 305 LYS A C 1
ATOM 2469 O O . LYS A 1 305 ? 6.550 19.009 4.912 1.00 85.12 305 LYS A O 1
ATOM 2474 N N . ASP A 1 306 ? 5.842 21.129 5.172 1.00 86.94 306 ASP A N 1
ATOM 2475 C CA . ASP A 1 306 ? 4.432 20.836 4.896 1.00 86.94 306 ASP A CA 1
ATOM 2476 C C . ASP A 1 306 ? 4.281 20.242 3.489 1.00 86.94 306 ASP A C 1
ATOM 2478 O O . ASP A 1 306 ? 3.483 19.336 3.246 1.00 86.94 306 ASP A O 1
ATOM 2482 N N . TYR A 1 307 ? 5.079 20.746 2.544 1.00 89.69 307 TYR A N 1
ATOM 2483 C CA . TYR A 1 307 ? 5.107 20.238 1.179 1.00 89.69 307 TYR A CA 1
ATOM 2484 C C . TYR A 1 307 ? 5.678 18.819 1.108 1.00 89.69 307 TYR A C 1
ATOM 2486 O O . TYR A 1 307 ? 5.138 17.974 0.397 1.00 89.69 307 TYR A O 1
ATOM 2494 N N . LEU A 1 308 ? 6.761 18.541 1.841 1.00 90.31 308 LEU A N 1
ATOM 2495 C CA . LEU A 1 308 ? 7.340 17.199 1.932 1.00 90.31 308 LEU A CA 1
ATOM 2496 C C . LEU A 1 308 ? 6.367 16.196 2.564 1.00 90.31 308 LEU A C 1
ATOM 2498 O O . LEU A 1 308 ? 6.337 15.041 2.132 1.00 90.31 308 LEU A O 1
ATOM 2502 N N . GLU A 1 309 ? 5.561 16.626 3.532 1.00 90.19 309 GLU A N 1
ATOM 2503 C CA . GLU A 1 309 ? 4.530 15.811 4.182 1.00 90.19 309 GLU A CA 1
ATOM 2504 C C . GLU A 1 309 ? 3.296 15.595 3.294 1.00 90.19 309 GLU A C 1
ATOM 2506 O O . GLU A 1 309 ? 2.717 14.508 3.297 1.00 90.19 309 GLU A O 1
ATOM 2511 N N . CYS A 1 310 ? 2.884 16.587 2.499 1.00 92.06 310 CYS A N 1
ATOM 2512 C CA . CYS A 1 310 ? 1.794 16.429 1.538 1.00 92.06 310 CYS A CA 1
ATOM 2513 C C . CYS A 1 310 ? 1.868 17.458 0.393 1.00 92.06 310 CYS A C 1
ATOM 2515 O O . CYS A 1 310 ? 1.305 18.553 0.515 1.00 92.06 310 CYS A O 1
ATOM 2517 N N . PRO A 1 311 ? 2.429 17.096 -0.779 1.00 92.25 311 PRO A N 1
ATOM 2518 C CA . PRO A 1 311 ? 2.506 17.997 -1.932 1.00 92.25 311 PRO A CA 1
ATOM 2519 C C . PRO A 1 311 ? 1.132 18.491 -2.387 1.00 92.25 311 PRO A C 1
ATOM 2521 O O . PRO A 1 311 ? 0.939 19.667 -2.695 1.00 92.25 311 PRO A O 1
ATOM 2524 N N . MET A 1 312 ? 0.140 17.597 -2.371 1.00 91.44 312 MET A N 1
ATOM 2525 C CA . MET A 1 312 ? -1.218 17.884 -2.832 1.00 91.44 312 MET A CA 1
ATOM 2526 C C . MET A 1 312 ? -1.912 18.978 -2.005 1.00 91.44 312 MET A C 1
ATOM 2528 O O . MET A 1 312 ? -2.809 19.643 -2.516 1.00 91.44 312 MET A O 1
ATOM 2532 N N . SER A 1 313 ? -1.484 19.207 -0.759 1.00 86.75 313 SER A N 1
ATOM 2533 C CA . SER A 1 313 ? -2.022 20.285 0.079 1.00 86.75 313 SER A CA 1
ATOM 2534 C C . SER A 1 313 ? -1.601 21.686 -0.389 1.00 86.75 313 SER A C 1
ATOM 2536 O O . SER A 1 313 ? -2.307 22.653 -0.119 1.00 86.75 313 SER A O 1
ATOM 2538 N N . LYS A 1 314 ? -0.486 21.803 -1.127 1.00 85.50 314 LYS A N 1
ATOM 2539 C CA . LYS A 1 314 ? 0.101 23.084 -1.563 1.00 85.50 314 LYS A CA 1
ATOM 2540 C C . LYS A 1 314 ? 0.037 23.293 -3.082 1.00 85.50 314 LYS A C 1
ATOM 2542 O O . LYS A 1 314 ? -0.081 24.431 -3.536 1.00 85.50 314 LYS A O 1
ATOM 2547 N N . ILE A 1 315 ? 0.076 22.216 -3.879 1.00 85.50 315 ILE A N 1
ATOM 2548 C CA . ILE A 1 315 ? 0.036 22.268 -5.356 1.00 85.50 315 ILE A CA 1
ATOM 2549 C C . ILE A 1 315 ? -1.119 23.139 -5.896 1.00 85.50 315 ILE A C 1
ATOM 2551 O O . ILE A 1 315 ? -0.848 23.988 -6.748 1.00 85.50 315 ILE A O 1
ATOM 2555 N N . PRO A 1 316 ? -2.382 23.010 -5.433 1.00 77.00 316 PRO A N 1
ATOM 2556 C CA . PRO A 1 316 ? -3.489 23.799 -5.980 1.00 77.00 316 PRO A CA 1
ATOM 2557 C C . PRO A 1 316 ? -3.300 25.313 -5.843 1.00 77.00 316 PRO A C 1
ATOM 2559 O O . PRO A 1 316 ? -3.675 26.063 -6.742 1.00 77.00 316 PRO A O 1
ATOM 2562 N N . GLU A 1 317 ? -2.711 25.779 -4.739 1.00 74.69 317 GLU A N 1
ATOM 2563 C CA . GLU A 1 317 ? -2.428 27.203 -4.541 1.00 74.69 317 GLU A CA 1
ATOM 2564 C C . GLU A 1 317 ? -1.321 27.700 -5.467 1.00 74.69 317 GLU A C 1
ATOM 2566 O O . GLU A 1 317 ? -1.409 28.812 -5.987 1.00 74.69 317 GLU A O 1
ATOM 2571 N N . LEU A 1 318 ? -0.290 26.880 -5.693 1.00 70.25 318 LEU A N 1
ATOM 2572 C CA . LEU A 1 318 ? 0.793 27.208 -6.620 1.00 70.25 318 LEU A CA 1
ATOM 2573 C C . LEU A 1 318 ? 0.290 27.320 -8.057 1.00 70.25 318 LEU A C 1
ATOM 2575 O O . LEU A 1 318 ? 0.703 28.232 -8.772 1.00 70.25 318 LEU A O 1
ATOM 2579 N N . VAL A 1 319 ? -0.631 26.438 -8.455 1.00 68.06 319 VAL A N 1
ATOM 2580 C CA . VAL A 1 319 ? -1.288 26.523 -9.763 1.00 68.06 319 VAL A CA 1
ATOM 2581 C C . VAL A 1 319 ? -2.098 27.819 -9.849 1.00 68.06 319 VAL A C 1
ATOM 2583 O O . VAL A 1 319 ? -1.802 28.655 -10.693 1.00 68.06 319 VAL A O 1
ATOM 2586 N N . LYS A 1 320 ? -2.999 28.092 -8.896 1.00 64.38 320 LYS A N 1
ATOM 2587 C CA . LYS A 1 320 ? -3.803 29.332 -8.895 1.00 64.38 320 LYS A CA 1
ATOM 2588 C C . LYS A 1 320 ? -2.965 30.620 -8.931 1.00 64.38 320 LYS A C 1
ATOM 2590 O O . LYS A 1 320 ? -3.330 31.568 -9.618 1.00 64.38 320 LYS A O 1
ATOM 2595 N N . LYS A 1 321 ? -1.844 30.673 -8.202 1.00 59.34 321 LYS A N 1
ATOM 2596 C CA . LYS A 1 321 ? -0.939 31.842 -8.178 1.00 59.34 321 LYS A CA 1
ATOM 2597 C C . LYS A 1 321 ? -0.215 32.063 -9.509 1.00 59.34 321 LYS A C 1
ATOM 2599 O O . LYS A 1 321 ? 0.110 33.199 -9.851 1.00 59.34 321 LYS A O 1
ATOM 2604 N N . ALA A 1 322 ? 0.037 30.997 -10.263 1.00 57.38 322 ALA A N 1
ATOM 2605 C CA . ALA A 1 322 ? 0.624 31.093 -11.591 1.00 57.38 322 ALA A CA 1
ATOM 2606 C C . ALA A 1 322 ? -0.394 31.496 -12.673 1.00 57.38 322 ALA A C 1
ATOM 2608 O O . ALA A 1 322 ? -0.010 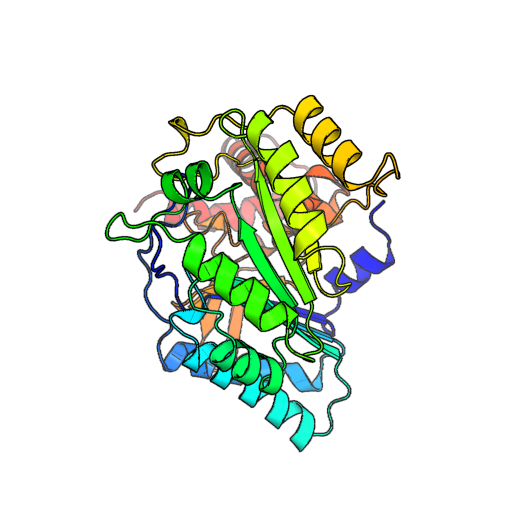32.224 -13.591 1.00 57.38 322 ALA A O 1
ATOM 2609 N N . ASP A 1 323 ? -1.675 31.126 -12.523 1.00 51.19 323 ASP A N 1
ATOM 2610 C CA . ASP A 1 323 ? -2.787 31.621 -13.358 1.00 51.19 323 ASP A CA 1
ATOM 2611 C C . ASP A 1 323 ? -2.960 33.146 -13.233 1.00 51.19 323 ASP A C 1
ATOM 2613 O O . ASP A 1 323 ? -3.255 33.825 -14.215 1.00 51.19 323 ASP A O 1
ATOM 2617 N N . SER A 1 324 ? -2.724 33.719 -12.046 1.00 46.34 324 SER A N 1
ATOM 2618 C CA . SER A 1 324 ? -3.005 35.132 -11.749 1.00 46.34 324 SER A CA 1
ATOM 2619 C C . SER A 1 324 ? -1.897 36.139 -12.115 1.00 46.34 324 SER A C 1
ATOM 2621 O O . SER A 1 324 ? -1.978 37.290 -11.697 1.00 46.34 324 SER A O 1
ATOM 2623 N N . GLN A 1 325 ? -0.855 35.746 -12.863 1.00 51.12 325 GLN A N 1
ATOM 2624 C CA . GLN A 1 325 ? 0.261 36.618 -13.295 1.00 51.12 325 GLN A CA 1
ATOM 2625 C C . GLN A 1 325 ? 0.834 37.562 -12.206 1.00 51.12 325 GLN A C 1
ATOM 2627 O O . GLN A 1 325 ? 1.016 38.758 -12.433 1.00 51.12 325 GLN A O 1
ATOM 2632 N N . GLN A 1 326 ? 1.229 37.030 -11.045 1.00 40.44 326 GLN A N 1
ATOM 2633 C CA . GLN A 1 326 ? 2.193 37.712 -10.167 1.00 40.44 326 GLN A CA 1
ATOM 2634 C C . GLN A 1 326 ? 3.451 36.851 -9.986 1.00 40.44 326 GLN A C 1
ATOM 2636 O O . GLN A 1 326 ? 3.432 35.773 -9.407 1.00 40.44 326 GLN A O 1
ATOM 2641 N N . ALA A 1 327 ? 4.525 37.355 -10.596 1.00 39.81 327 ALA A N 1
ATOM 2642 C CA . ALA A 1 327 ? 5.934 36.969 -10.569 1.00 39.81 327 ALA A CA 1
ATOM 2643 C C . ALA A 1 327 ? 6.402 35.856 -9.601 1.00 39.81 327 ALA A C 1
ATOM 2645 O O . ALA A 1 327 ? 6.333 35.996 -8.386 1.00 39.81 327 ALA A O 1
ATOM 2646 N N . PHE A 1 328 ? 7.121 34.873 -10.156 1.00 38.22 328 PHE A N 1
ATOM 2647 C CA . PHE A 1 328 ? 8.292 34.293 -9.490 1.00 38.22 328 PHE A CA 1
ATOM 2648 C C . PHE A 1 328 ? 9.541 34.611 -10.313 1.00 38.22 328 PHE A C 1
ATOM 2650 O O . PHE A 1 328 ? 9.740 34.074 -11.403 1.00 38.22 328 PHE A O 1
ATOM 2657 N N . GLY A 1 329 ? 10.382 35.497 -9.781 1.00 36.41 329 GLY A N 1
ATOM 2658 C CA . GLY A 1 329 ? 11.775 35.645 -10.185 1.00 36.41 329 GLY A CA 1
ATOM 2659 C C . GLY A 1 329 ? 12.630 34.599 -9.473 1.00 36.41 329 GLY A C 1
ATOM 2660 O O . GLY A 1 329 ? 13.322 34.924 -8.522 1.00 36.41 329 GLY A O 1
ATOM 2661 N N . SER A 1 330 ? 12.528 33.334 -9.877 1.00 40.75 330 SER A N 1
ATOM 2662 C CA . SER A 1 330 ? 13.460 32.242 -9.544 1.00 40.75 330 SER A CA 1
ATOM 2663 C C . SER A 1 330 ? 13.070 30.992 -10.349 1.00 40.75 330 SER A C 1
ATOM 2665 O O . SER A 1 330 ? 11.981 30.949 -10.920 1.00 40.75 330 SER A O 1
ATOM 2667 N N . MET A 1 331 ? 13.940 29.974 -10.417 1.00 38.19 331 MET A N 1
ATOM 2668 C CA . MET A 1 331 ? 13.756 28.738 -11.211 1.00 38.19 331 MET A CA 1
ATOM 2669 C C . MET A 1 331 ? 12.383 28.045 -11.057 1.00 38.19 331 MET A C 1
ATOM 2671 O O . MET A 1 331 ? 11.971 27.316 -11.954 1.00 38.19 331 MET A O 1
ATOM 2675 N N . ALA A 1 332 ? 11.644 28.281 -9.969 1.00 39.28 332 ALA A N 1
ATOM 2676 C CA . ALA A 1 332 ? 10.284 27.770 -9.789 1.00 39.28 332 ALA A CA 1
ATOM 2677 C C . ALA A 1 332 ? 9.271 28.385 -10.780 1.00 39.28 332 ALA A C 1
ATOM 2679 O O . ALA A 1 332 ? 8.363 27.700 -11.244 1.00 39.28 332 ALA A O 1
ATOM 2680 N N . GLY A 1 333 ? 9.446 29.652 -11.170 1.00 38.59 333 GLY A N 1
ATOM 2681 C CA . GLY A 1 333 ? 8.537 30.354 -12.080 1.00 38.59 333 GLY A CA 1
ATOM 2682 C C . GLY A 1 333 ? 8.582 29.849 -13.526 1.00 38.59 333 GLY A C 1
ATOM 2683 O O . GLY A 1 333 ? 7.574 29.933 -14.225 1.00 38.59 333 GLY A O 1
ATOM 2684 N N . SER A 1 334 ? 9.713 29.299 -13.983 1.00 40.84 334 SER A N 1
ATOM 2685 C CA . SER A 1 334 ? 9.826 28.714 -15.327 1.00 40.84 334 SER A CA 1
ATOM 2686 C C . SER A 1 334 ? 9.228 27.309 -15.397 1.00 40.84 334 SER A C 1
ATOM 2688 O O . SER A 1 334 ? 8.531 27.019 -16.363 1.00 40.84 334 SER A O 1
ATOM 2690 N N . VAL A 1 335 ? 9.423 26.485 -14.358 1.00 42.84 335 VAL A N 1
ATOM 2691 C CA . VAL A 1 335 ? 8.833 25.137 -14.241 1.00 42.84 335 VAL A CA 1
ATOM 2692 C C . VAL A 1 335 ? 7.313 25.211 -14.135 1.00 42.84 335 VAL A C 1
ATOM 2694 O O . VAL A 1 335 ? 6.607 24.438 -14.773 1.00 42.84 335 VAL A O 1
ATOM 2697 N N . VAL A 1 336 ? 6.782 26.171 -13.372 1.00 46.66 336 VAL A N 1
ATOM 2698 C CA . VAL A 1 336 ? 5.330 26.353 -13.291 1.00 46.66 336 VAL A CA 1
ATOM 2699 C C . VAL A 1 336 ? 4.781 26.906 -14.612 1.00 46.66 336 VAL A C 1
ATOM 2701 O O . VAL A 1 336 ? 3.771 26.398 -15.084 1.00 46.66 336 VAL A O 1
ATOM 2704 N N . LYS A 1 337 ? 5.468 27.847 -15.283 1.00 41.72 337 LYS A N 1
ATOM 2705 C CA . LYS A 1 337 ? 5.052 28.366 -16.604 1.00 41.72 337 LYS A CA 1
ATOM 2706 C C . LYS A 1 337 ? 5.077 27.318 -17.729 1.00 41.72 337 LYS A C 1
ATOM 2708 O O . LYS A 1 337 ? 4.189 27.358 -18.578 1.00 41.72 337 LYS A O 1
ATOM 2713 N N . SER A 1 338 ? 6.042 26.395 -17.764 1.00 42.94 338 SER A N 1
ATOM 2714 C CA . SER A 1 338 ? 6.097 25.337 -18.790 1.00 42.94 338 SER A CA 1
ATOM 2715 C C . SER A 1 338 ? 5.040 24.248 -18.562 1.00 42.94 338 SER A C 1
ATOM 2717 O O . SER A 1 338 ? 4.354 23.870 -19.514 1.00 42.94 338 SER A O 1
ATOM 2719 N N . SER A 1 339 ? 4.787 23.863 -17.302 1.00 44.31 339 SER A N 1
ATOM 2720 C CA . SER A 1 339 ? 3.626 23.041 -16.905 1.00 44.31 339 SER A CA 1
ATOM 2721 C C . SER A 1 339 ? 2.286 23.686 -17.296 1.00 44.31 339 SER A C 1
ATOM 2723 O O . SER A 1 339 ? 1.319 23.001 -17.631 1.00 44.31 339 SER A O 1
ATOM 2725 N N . PHE A 1 340 ? 2.224 25.018 -17.277 1.00 41.75 340 PHE A N 1
ATOM 2726 C CA . PHE A 1 340 ? 1.025 25.823 -17.517 1.00 41.75 340 PHE A CA 1
ATOM 2727 C C . PHE A 1 340 ? 0.553 25.876 -18.972 1.00 41.75 340 PHE A C 1
ATOM 2729 O O . PHE A 1 340 ? -0.651 25.855 -19.247 1.00 41.75 340 PHE A O 1
ATOM 2736 N N . VAL A 1 341 ? 1.488 25.898 -19.926 1.00 43.22 341 VAL A N 1
ATOM 2737 C CA . VAL A 1 341 ? 1.152 25.835 -21.361 1.00 43.22 341 VAL A CA 1
ATOM 2738 C C . VAL A 1 341 ? 0.489 24.489 -21.709 1.00 43.22 341 VAL A C 1
ATOM 2740 O O . VAL A 1 341 ? -0.273 24.399 -22.671 1.00 43.22 341 VAL A O 1
ATOM 2743 N N . LEU A 1 342 ? 0.724 23.452 -20.895 1.00 40.78 342 LEU A N 1
ATOM 2744 C CA . LEU A 1 342 ? 0.098 22.131 -21.008 1.00 40.78 342 LEU A CA 1
ATOM 2745 C C . LEU A 1 342 ? -1.226 22.020 -20.231 1.00 40.78 342 LEU A C 1
ATOM 2747 O O . LEU A 1 342 ? -2.184 21.470 -20.769 1.00 40.78 342 LEU A O 1
ATOM 2751 N N . LEU A 1 343 ? -1.326 22.578 -19.018 1.00 38.25 343 LEU A N 1
ATOM 2752 C CA . LEU A 1 343 ? -2.563 22.554 -18.215 1.00 38.25 343 LEU A CA 1
ATOM 2753 C C . LEU A 1 343 ? -3.699 23.394 -18.825 1.00 38.25 343 LEU A C 1
ATOM 2755 O O . LEU A 1 343 ? -4.846 22.954 -18.824 1.00 38.25 343 LEU A O 1
ATOM 2759 N N . SER A 1 344 ? -3.394 24.539 -19.443 1.00 37.38 344 SER A N 1
ATOM 2760 C CA . SER A 1 344 ? -4.402 25.367 -20.135 1.00 37.38 344 SER A CA 1
ATOM 2761 C C . SER A 1 344 ? -5.031 24.692 -21.369 1.00 37.38 344 SER A C 1
ATOM 2763 O O . SER A 1 344 ? -6.100 25.108 -21.809 1.00 37.38 344 SER A O 1
ATOM 2765 N N . LYS A 1 345 ? -4.430 23.610 -21.893 1.00 39.72 345 LYS A N 1
ATOM 2766 C CA . LYS A 1 345 ? -5.023 22.769 -22.951 1.00 39.72 345 LYS A CA 1
ATOM 2767 C C . LYS A 1 345 ? -5.940 21.657 -22.430 1.00 39.72 345 LYS A C 1
ATOM 2769 O O . LYS A 1 345 ? -6.735 21.153 -23.211 1.00 39.72 345 LYS A O 1
ATOM 2774 N N . PHE A 1 346 ? -5.855 21.288 -21.150 1.00 37.94 346 PHE A N 1
ATOM 2775 C CA . PHE A 1 346 ? -6.678 20.229 -20.542 1.00 37.94 346 PHE A CA 1
ATOM 2776 C C . PHE A 1 346 ? -7.899 20.758 -19.768 1.00 37.94 346 PHE A C 1
ATOM 2778 O O . PHE A 1 346 ? -8.787 19.982 -19.440 1.00 37.94 346 PHE A O 1
ATOM 2785 N N . VAL A 1 347 ? -7.968 22.066 -19.490 1.00 32.97 347 VAL A N 1
ATOM 2786 C CA . VAL A 1 347 ? -9.092 22.708 -18.769 1.00 32.97 347 VAL A CA 1
ATOM 2787 C C . VAL A 1 347 ? -10.175 23.262 -19.724 1.00 32.97 347 VAL A C 1
ATOM 2789 O O . VAL A 1 347 ? -11.181 23.799 -19.275 1.00 32.97 347 VAL A O 1
ATOM 2792 N N . LEU A 1 348 ? -10.024 23.094 -21.046 1.00 28.38 348 LEU A N 1
ATOM 2793 C CA . LEU A 1 348 ? -10.984 23.565 -22.062 1.00 28.38 348 LEU A CA 1
ATOM 2794 C C . LEU A 1 348 ? -11.488 22.465 -23.023 1.00 28.38 348 LEU A C 1
ATOM 2796 O O . LEU A 1 348 ? -11.778 22.755 -24.185 1.00 28.38 348 LEU A O 1
ATOM 2800 N N . SER A 1 349 ? -11.637 21.221 -22.556 1.00 29.00 349 SER A N 1
ATOM 2801 C CA . SER A 1 349 ? -12.391 20.179 -23.280 1.00 29.00 349 SER A CA 1
ATOM 2802 C C . SER A 1 349 ? -13.192 19.287 -22.348 1.00 29.00 349 SER A C 1
ATOM 2804 O O . SER A 1 349 ? -12.537 18.676 -21.471 1.00 29.00 349 SER A O 1
#

Mean predicted aligned error: 6.88 Å